Protein AF-A0A951BG62-F1 (afdb_monomer)

Mean predicted aligned error: 7.63 Å

Nearest PDB structures (foldseek):
  8b0f-assembly1_B  TM=2.949E-01  e=8.996E+00  Homo sapiens
  6h03-assembly1_G  TM=2.205E-01  e=5.755E+00  Homo sapiens
  6h03-assembly1_B  TM=1.272E-01  e=9.513E+00  Homo sapiens

Sequence (205 aa):
MTSDFVRLSGTPETALRSEDVATLPASAPAAPWRVTARTLFWTDRPADRARSAIEAVVPEEVSAGATPIATLGALIHSPASIVGGRTNWALPKTLANFDGQPANRVPMIATGGGWCVEATPTARRLAVPLLVPKFLALVQLGPHRTVWSVRPSSYGMARPARTDVRVSAQSTLRDWFPSGMRPSAVGQLTMFLGPAAKRALPPSR

Structure (mmCIF, N/CA/C/O backbone):
data_AF-A0A951BG62-F1
#
_entry.id   AF-A0A951BG62-F1
#
loop_
_atom_site.group_PDB
_atom_site.id
_atom_site.type_symbol
_atom_site.label_atom_id
_atom_site.label_alt_id
_atom_site.label_comp_id
_atom_site.label_asym_id
_atom_site.label_entity_id
_atom_site.label_seq_id
_atom_site.pdbx_PDB_ins_code
_atom_site.Cartn_x
_atom_site.Cartn_y
_atom_site.Cartn_z
_atom_site.occupancy
_atom_site.B_iso_or_equiv
_atom_site.auth_seq_id
_atom_site.auth_comp_id
_atom_site.auth_asym_id
_atom_site.auth_atom_id
_atom_site.pdbx_PDB_model_num
ATOM 1 N N . MET A 1 1 ? 13.718 -7.889 -23.359 1.00 30.44 1 MET A N 1
ATOM 2 C CA . MET A 1 1 ? 13.429 -8.746 -22.189 1.00 30.44 1 MET A CA 1
ATOM 3 C C . MET A 1 1 ? 12.480 -8.000 -21.266 1.00 30.44 1 MET A C 1
ATOM 5 O O . MET A 1 1 ? 12.858 -6.967 -20.731 1.00 30.44 1 MET A O 1
ATOM 9 N N . THR A 1 2 ? 11.241 -8.471 -21.152 1.00 35.22 2 THR A N 1
ATOM 10 C CA . THR A 1 2 ? 10.200 -7.908 -20.282 1.00 35.22 2 THR A CA 1
ATOM 11 C C . THR A 1 2 ? 10.550 -8.247 -18.838 1.00 35.22 2 THR A C 1
ATOM 13 O O . THR A 1 2 ? 10.658 -9.415 -18.482 1.00 35.22 2 THR A O 1
ATOM 16 N N . SER A 1 3 ? 10.827 -7.242 -18.020 1.00 41.03 3 SER A N 1
ATOM 17 C CA . SER A 1 3 ? 11.208 -7.449 -16.625 1.00 41.03 3 SER A CA 1
ATOM 18 C C . SER A 1 3 ? 9.987 -7.881 -15.816 1.00 41.03 3 SER A C 1
ATOM 20 O O . SER A 1 3 ? 9.001 -7.147 -15.753 1.00 41.03 3 SER A O 1
ATOM 22 N N . ASP A 1 4 ? 10.042 -9.069 -15.214 1.00 53.00 4 ASP A N 1
ATOM 23 C CA . ASP A 1 4 ? 8.933 -9.667 -14.461 1.00 53.00 4 ASP A CA 1
ATOM 24 C C . ASP A 1 4 ? 8.825 -9.082 -13.042 1.00 53.00 4 ASP A C 1
ATOM 26 O O . ASP A 1 4 ? 9.004 -9.751 -12.025 1.00 53.00 4 ASP A O 1
ATOM 30 N N . PHE A 1 5 ? 8.544 -7.780 -12.965 1.00 45.78 5 PHE A N 1
ATOM 31 C CA . PHE A 1 5 ? 8.290 -7.096 -11.695 1.00 45.78 5 PHE A CA 1
ATOM 32 C C . PHE A 1 5 ? 6.989 -7.552 -11.025 1.00 45.78 5 PHE A C 1
ATOM 34 O O . PHE A 1 5 ? 6.774 -7.300 -9.839 1.00 45.78 5 PHE A O 1
ATOM 41 N N . VAL A 1 6 ? 6.131 -8.273 -11.755 1.00 51.59 6 VAL A N 1
ATOM 42 C CA . VAL A 1 6 ? 4.963 -8.943 -11.182 1.00 51.59 6 VAL A CA 1
ATOM 43 C C . VAL A 1 6 ? 5.404 -10.025 -10.195 1.00 51.59 6 VAL A C 1
ATOM 45 O O . VAL A 1 6 ? 4.693 -10.246 -9.219 1.00 51.59 6 VAL A O 1
ATOM 48 N N . ARG A 1 7 ? 6.597 -10.610 -10.346 1.00 51.25 7 ARG A N 1
ATOM 49 C CA . ARG A 1 7 ? 7.140 -11.639 -9.444 1.00 51.25 7 ARG A CA 1
ATOM 50 C C . ARG A 1 7 ? 8.169 -11.145 -8.432 1.00 51.25 7 ARG A C 1
ATOM 52 O O . ARG A 1 7 ? 8.802 -11.972 -7.785 1.00 51.25 7 ARG A O 1
ATOM 59 N N . LEU A 1 8 ? 8.339 -9.831 -8.255 1.00 51.22 8 LEU A N 1
ATOM 60 C CA . LEU A 1 8 ? 9.247 -9.333 -7.221 1.00 51.22 8 LEU A CA 1
ATOM 61 C C . LEU A 1 8 ? 8.780 -9.842 -5.846 1.00 51.22 8 LEU A C 1
ATOM 63 O O . LEU A 1 8 ? 7.638 -9.586 -5.442 1.00 51.22 8 LEU A O 1
ATOM 67 N N . SER A 1 9 ? 9.646 -10.608 -5.177 1.00 47.53 9 SER A N 1
ATOM 68 C CA . SER A 1 9 ? 9.361 -11.232 -3.888 1.00 47.53 9 SER A CA 1
ATOM 69 C C . SER A 1 9 ? 9.226 -10.152 -2.819 1.00 47.53 9 SER A C 1
ATOM 71 O O . SER A 1 9 ? 10.219 -9.626 -2.324 1.00 47.53 9 SER A O 1
ATOM 73 N N . GLY A 1 10 ? 7.987 -9.795 -2.482 1.00 59.41 10 GLY A N 1
ATOM 74 C CA . GLY A 1 10 ? 7.697 -9.194 -1.186 1.00 59.41 10 GLY A CA 1
ATOM 75 C C . GLY A 1 10 ? 7.659 -10.285 -0.115 1.00 59.41 10 GLY A C 1
ATOM 76 O O . GLY A 1 10 ? 8.244 -11.358 -0.274 1.00 59.41 10 GLY A O 1
ATOM 77 N N . THR A 1 11 ? 6.932 -10.052 0.973 1.00 61.56 11 THR A N 1
ATOM 78 C CA . THR A 1 11 ? 6.633 -11.141 1.913 1.00 61.56 11 THR A CA 1
ATOM 79 C C . THR A 1 11 ? 5.863 -12.248 1.169 1.00 61.56 11 THR A C 1
ATOM 81 O O . THR A 1 11 ? 5.164 -11.926 0.198 1.00 61.56 11 THR A O 1
ATOM 84 N N . PRO A 1 12 ? 5.960 -13.533 1.560 1.00 67.31 12 PRO A N 1
ATOM 85 C CA . PRO A 1 12 ? 5.268 -14.627 0.867 1.00 67.31 12 PRO A CA 1
ATOM 86 C C . PRO A 1 12 ? 3.770 -14.368 0.633 1.00 67.31 12 PRO A C 1
ATOM 88 O O . PRO A 1 12 ? 3.213 -14.764 -0.381 1.00 67.31 12 PRO A O 1
ATOM 91 N N . GLU A 1 13 ? 3.128 -13.628 1.533 1.00 70.62 13 GLU A N 1
ATOM 92 C CA . GLU A 1 13 ? 1.709 -13.253 1.497 1.00 70.62 13 GLU A CA 1
ATOM 93 C C . GLU A 1 13 ? 1.379 -12.172 0.463 1.00 70.62 13 GLU A C 1
ATOM 95 O O . GLU A 1 13 ? 0.216 -11.963 0.113 1.00 70.62 13 GLU A O 1
ATOM 100 N N . THR A 1 14 ? 2.399 -11.464 -0.018 1.00 69.44 14 THR A N 1
ATOM 101 C CA . THR A 1 14 ? 2.277 -10.498 -1.114 1.00 69.44 14 THR A CA 1
ATOM 102 C C . THR A 1 14 ? 2.576 -11.103 -2.482 1.00 69.44 14 THR A C 1
ATOM 104 O O . THR A 1 14 ? 2.466 -10.405 -3.497 1.00 69.44 14 THR A O 1
ATOM 107 N N . ALA A 1 15 ? 2.947 -12.388 -2.525 1.00 76.75 15 ALA A N 1
ATOM 108 C CA . ALA A 1 15 ? 3.018 -13.128 -3.770 1.00 76.75 15 ALA A CA 1
ATOM 109 C C . ALA A 1 15 ? 1.604 -13.261 -4.344 1.00 76.75 15 ALA A C 1
ATOM 111 O O . ALA A 1 15 ? 0.673 -13.702 -3.670 1.00 76.75 15 ALA A O 1
ATOM 112 N N . LEU A 1 16 ? 1.442 -12.854 -5.600 1.00 76.69 16 LEU A N 1
ATOM 113 C CA . LEU A 1 16 ? 0.184 -13.044 -6.308 1.00 76.69 16 LEU A CA 1
ATOM 114 C C . LEU A 1 16 ? 0.008 -14.532 -6.601 1.00 76.69 16 LEU A C 1
ATOM 116 O O . LEU A 1 16 ? 0.924 -15.172 -7.124 1.00 76.69 16 LEU A O 1
ATOM 120 N N . ARG A 1 17 ? -1.169 -15.077 -6.288 1.00 81.81 17 ARG A N 1
ATOM 121 C CA . ARG A 1 17 ? -1.500 -16.460 -6.642 1.00 81.81 17 ARG A CA 1
ATOM 122 C C . ARG A 1 17 ? -1.626 -16.571 -8.160 1.00 81.81 17 ARG A C 1
ATOM 124 O O . ARG A 1 17 ? -2.026 -15.614 -8.820 1.00 81.81 17 ARG A O 1
ATOM 131 N N . SER A 1 18 ? -1.338 -17.743 -8.720 1.00 83.62 18 SER A N 1
ATOM 132 C CA . SER A 1 18 ? -1.448 -17.973 -10.169 1.00 83.62 18 SER A CA 1
ATOM 133 C C . SER A 1 18 ? -2.842 -17.641 -10.715 1.00 83.62 18 SER A C 1
ATOM 135 O O . SER A 1 18 ? -2.961 -17.072 -11.796 1.00 83.62 18 SER A O 1
ATOM 137 N N . GLU A 1 19 ? -3.885 -17.933 -9.937 1.00 84.81 19 GLU A N 1
ATOM 138 C CA . GLU A 1 19 ? -5.272 -17.570 -10.247 1.00 84.81 19 GLU A CA 1
ATOM 139 C C . GLU A 1 19 ? -5.495 -16.051 -10.281 1.00 84.81 19 GLU A C 1
ATOM 141 O O . GLU A 1 19 ? -6.106 -15.548 -11.219 1.00 84.81 19 GLU A O 1
ATOM 146 N N . ASP A 1 20 ? -4.924 -15.301 -9.333 1.00 83.69 20 ASP A N 1
ATOM 147 C CA . ASP A 1 20 ? -5.016 -13.840 -9.310 1.00 83.69 20 ASP A CA 1
ATOM 148 C C . ASP A 1 20 ? -4.313 -13.246 -10.537 1.00 83.69 20 ASP A C 1
ATOM 150 O O . ASP A 1 20 ? -4.874 -12.385 -11.213 1.00 83.69 20 ASP A O 1
ATOM 154 N N . VAL A 1 21 ? -3.114 -13.747 -10.867 1.00 84.12 21 VAL A N 1
ATOM 155 C CA . VAL A 1 21 ? -2.327 -13.310 -12.033 1.00 84.12 21 VAL A CA 1
ATOM 156 C C . VAL A 1 21 ? -3.109 -13.484 -13.334 1.00 84.12 21 VAL A C 1
ATOM 158 O O . VAL A 1 21 ? -3.067 -12.592 -14.178 1.00 84.12 21 VAL A O 1
ATOM 161 N N . ALA A 1 22 ? -3.860 -14.578 -13.482 1.00 86.25 22 ALA A N 1
ATOM 162 C CA . ALA A 1 22 ? -4.670 -14.835 -14.673 1.00 86.25 22 ALA A CA 1
ATOM 163 C C . ALA A 1 22 ? -5.817 -13.824 -14.870 1.00 86.25 22 ALA A C 1
ATOM 165 O O . ALA A 1 22 ? -6.291 -13.651 -15.990 1.00 86.25 22 ALA A O 1
ATOM 166 N N . THR A 1 23 ? -6.251 -13.140 -13.805 1.00 85.56 23 THR A N 1
ATOM 167 C CA . THR A 1 23 ? -7.316 -12.119 -13.860 1.00 85.56 23 THR A CA 1
ATOM 168 C C . THR A 1 23 ? -6.792 -10.694 -14.033 1.00 85.56 23 THR A C 1
ATOM 170 O O . THR A 1 23 ? -7.572 -9.762 -14.246 1.00 85.56 23 THR A O 1
ATOM 173 N N . LEU A 1 24 ? -5.475 -10.492 -13.918 1.00 85.69 24 LEU A N 1
ATOM 174 C CA . LEU A 1 24 ? -4.882 -9.169 -14.043 1.00 85.69 24 LEU A CA 1
ATOM 175 C C . LEU A 1 24 ? -4.934 -8.683 -15.498 1.00 85.69 24 LEU A C 1
ATOM 177 O O . LEU A 1 24 ? -4.744 -9.469 -16.427 1.00 85.69 24 LEU A O 1
ATOM 181 N N . PRO A 1 25 ? -5.142 -7.373 -15.727 1.00 84.88 25 PRO A N 1
ATOM 182 C CA . PRO A 1 25 ? -5.047 -6.826 -17.071 1.00 84.88 25 PRO A CA 1
ATOM 183 C C . PRO A 1 25 ? -3.628 -7.020 -17.620 1.00 84.88 25 PRO A C 1
ATOM 185 O O . PRO A 1 25 ? -2.646 -6.862 -16.894 1.00 84.88 25 PRO A O 1
ATOM 188 N N . ALA A 1 26 ? -3.519 -7.305 -18.920 1.00 83.12 26 ALA A N 1
ATOM 189 C CA . ALA A 1 26 ? -2.233 -7.542 -19.585 1.00 83.12 26 ALA A CA 1
ATOM 190 C C . ALA A 1 26 ? -1.266 -6.344 -19.488 1.00 83.12 26 ALA A C 1
ATOM 192 O O . ALA A 1 26 ? -0.051 -6.508 -19.585 1.00 83.12 26 ALA A O 1
ATOM 193 N N . SER A 1 27 ? -1.797 -5.134 -19.297 1.00 79.88 27 SER A N 1
ATOM 194 C CA . SER A 1 27 ? -1.018 -3.919 -19.086 1.00 79.88 27 SER A CA 1
ATOM 195 C C . SER A 1 27 ? -1.779 -2.906 -18.226 1.00 79.88 27 SER A C 1
ATOM 197 O O . SER A 1 27 ? -2.995 -2.982 -18.046 1.00 79.88 27 SER A O 1
ATOM 199 N N . ALA A 1 28 ? -1.044 -1.938 -17.683 1.00 75.69 28 ALA A N 1
ATOM 200 C CA . ALA A 1 28 ? -1.596 -0.711 -17.121 1.00 75.69 28 ALA A CA 1
ATOM 201 C C . ALA A 1 28 ? -1.209 0.459 -18.043 1.00 75.69 28 ALA A C 1
ATOM 203 O O . ALA A 1 28 ? -0.151 0.389 -18.677 1.00 75.69 28 ALA A O 1
ATOM 204 N N . PRO A 1 29 ? -2.016 1.534 -18.126 1.00 77.81 29 PRO A N 1
ATOM 205 C CA . PRO A 1 29 ? -1.640 2.721 -18.889 1.00 77.81 29 PRO A CA 1
ATOM 206 C C . PRO A 1 29 ? -0.278 3.241 -18.420 1.00 77.81 29 PRO A C 1
ATOM 208 O O . PRO A 1 29 ? 0.053 3.128 -17.241 1.00 77.81 29 PRO A O 1
ATOM 211 N N . ALA A 1 30 ? 0.514 3.826 -19.316 1.00 78.94 30 ALA A N 1
ATOM 212 C CA . ALA A 1 30 ? 1.760 4.477 -18.921 1.00 78.94 30 ALA A CA 1
ATOM 213 C C . ALA A 1 30 ? 1.471 5.716 -18.056 1.00 78.94 30 ALA A C 1
ATOM 215 O O . ALA A 1 30 ? 0.411 6.335 -18.171 1.00 78.94 30 ALA A O 1
ATOM 216 N N . ALA A 1 31 ? 2.405 6.073 -17.174 1.00 78.12 31 ALA A N 1
ATOM 217 C CA . ALA A 1 31 ? 2.345 7.341 -16.452 1.00 78.12 31 ALA A CA 1
ATOM 218 C C . ALA A 1 31 ? 2.338 8.529 -17.452 1.00 78.12 31 ALA A C 1
ATOM 220 O O . ALA A 1 31 ? 2.927 8.413 -18.528 1.00 78.12 31 ALA A O 1
ATOM 221 N N . PRO A 1 32 ? 1.730 9.684 -17.115 1.00 86.06 32 PRO A N 1
ATOM 222 C CA . PRO A 1 32 ? 1.277 10.073 -15.784 1.00 86.06 32 PRO A CA 1
ATOM 223 C C . PRO A 1 32 ? -0.079 9.485 -15.385 1.00 86.06 32 PRO A C 1
ATOM 225 O O . PRO A 1 32 ? -0.994 9.371 -16.197 1.00 86.06 32 PRO A O 1
ATOM 228 N N . TRP A 1 33 ? -0.236 9.199 -14.093 1.00 83.81 33 TRP A N 1
ATOM 229 C CA . TRP A 1 33 ? -1.513 8.779 -13.519 1.00 83.81 33 TRP A CA 1
ATOM 230 C C . TRP A 1 33 ? -2.047 9.773 -12.513 1.00 83.81 33 TRP A C 1
ATOM 232 O O . TRP A 1 33 ? -1.299 10.422 -11.776 1.00 83.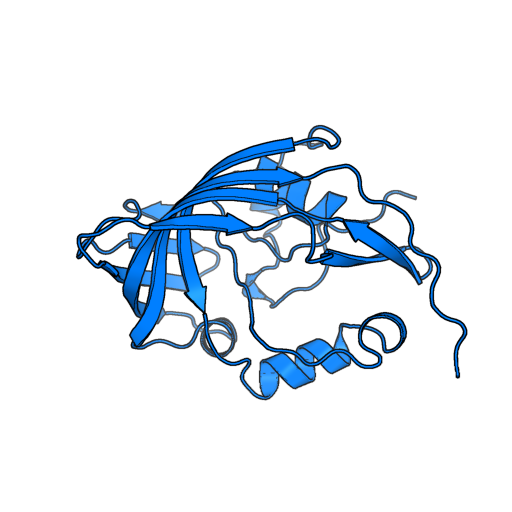81 33 TRP A O 1
ATOM 242 N N . ARG A 1 34 ? -3.374 9.798 -12.438 1.00 88.44 34 ARG A N 1
ATOM 243 C CA . ARG A 1 34 ? -4.134 10.425 -11.370 1.00 88.44 34 ARG A CA 1
ATOM 244 C C . ARG A 1 34 ? -5.063 9.373 -10.780 1.00 88.44 34 ARG A C 1
ATOM 246 O O . ARG A 1 34 ? -5.861 8.790 -11.505 1.00 88.44 34 ARG A O 1
ATOM 253 N N . VAL A 1 35 ? -4.946 9.132 -9.479 1.00 86.19 35 VAL A N 1
ATOM 254 C CA . VAL A 1 35 ? -5.769 8.154 -8.759 1.00 86.19 35 VAL A CA 1
ATOM 255 C C . VAL A 1 35 ? -6.404 8.840 -7.566 1.00 86.19 35 VAL A C 1
ATOM 257 O O . VAL A 1 35 ? -5.697 9.427 -6.752 1.00 86.19 35 VAL A O 1
ATOM 260 N N . THR A 1 36 ? -7.721 8.735 -7.438 1.00 88.56 36 THR A N 1
ATOM 261 C CA . THR A 1 36 ? -8.432 9.118 -6.218 1.00 88.56 36 THR A CA 1
ATOM 262 C C . THR A 1 36 ? -8.771 7.858 -5.437 1.00 88.56 36 THR A C 1
ATOM 264 O O . THR A 1 36 ? -9.319 6.912 -5.996 1.00 88.56 36 THR A O 1
ATOM 267 N N . ALA A 1 37 ? -8.430 7.838 -4.152 1.00 86.31 37 ALA A N 1
ATOM 268 C CA . ALA A 1 37 ? -8.677 6.702 -3.275 1.00 86.31 37 ALA A CA 1
ATOM 269 C C . ALA A 1 37 ? -9.249 7.162 -1.933 1.00 86.31 37 ALA A C 1
ATOM 271 O O . ALA A 1 37 ? -8.850 8.197 -1.393 1.00 86.31 37 ALA A O 1
ATOM 272 N N . ARG A 1 38 ? -10.155 6.353 -1.377 1.00 88.25 38 ARG A N 1
ATOM 273 C CA . ARG A 1 38 ? -10.500 6.394 0.046 1.00 88.25 38 ARG A CA 1
ATOM 274 C C . ARG A 1 38 ? -9.482 5.537 0.778 1.00 88.25 38 ARG A C 1
ATOM 276 O O . ARG A 1 38 ? -9.320 4.365 0.460 1.00 88.25 38 ARG A O 1
ATOM 283 N N . THR A 1 39 ? -8.768 6.135 1.716 1.00 86.75 39 THR A N 1
ATOM 284 C CA . THR A 1 39 ? -7.585 5.521 2.313 1.00 86.75 39 THR A CA 1
ATOM 285 C C . THR A 1 39 ? -7.710 5.469 3.821 1.00 86.75 39 THR A C 1
ATOM 287 O O . THR A 1 39 ? -8.043 6.472 4.457 1.00 86.75 39 THR A O 1
ATOM 290 N N . LEU A 1 40 ? -7.351 4.320 4.378 1.00 88.31 40 LEU A N 1
ATOM 291 C CA . LEU A 1 40 ? -6.865 4.191 5.739 1.00 88.31 40 LEU A CA 1
ATOM 292 C C . LEU A 1 40 ? -5.373 3.887 5.639 1.00 88.31 40 LEU A C 1
ATOM 294 O O . LEU A 1 40 ? -4.993 2.884 5.042 1.00 88.31 40 LEU A O 1
ATOM 298 N N . PHE A 1 41 ? -4.538 4.760 6.191 1.00 86.00 41 PHE A N 1
ATOM 299 C CA . PHE A 1 41 ? -3.121 4.471 6.372 1.00 86.00 41 PHE A CA 1
ATOM 300 C C . PHE A 1 41 ? -2.796 4.510 7.854 1.00 86.00 41 PHE A C 1
ATOM 302 O O . PHE A 1 41 ? -3.307 5.352 8.594 1.00 86.00 41 PHE A O 1
ATOM 309 N N . TRP A 1 42 ? -1.923 3.616 8.285 1.00 84.44 42 TRP A N 1
ATOM 310 C CA . TRP A 1 42 ? -1.304 3.676 9.595 1.00 84.44 42 TRP A CA 1
ATOM 311 C C . TRP A 1 42 ? 0.194 3.529 9.438 1.00 84.44 42 TRP A C 1
ATOM 313 O O . TRP A 1 42 ? 0.684 3.000 8.441 1.00 84.44 42 TRP A O 1
ATOM 323 N N . THR A 1 43 ? 0.913 4.058 10.412 1.00 81.19 43 THR A N 1
ATOM 324 C CA . THR A 1 43 ? 2.359 3.941 10.460 1.00 81.19 43 THR A CA 1
ATOM 325 C C . THR A 1 43 ? 2.750 3.072 11.634 1.00 81.19 43 THR A C 1
ATOM 327 O O . THR A 1 43 ? 2.073 3.030 12.666 1.00 81.19 43 THR A O 1
ATOM 330 N N . ASP A 1 44 ? 3.869 2.389 11.465 1.00 74.94 44 ASP A N 1
ATOM 331 C CA . ASP A 1 44 ? 4.570 1.756 12.561 1.00 74.94 44 ASP A CA 1
ATOM 332 C C . ASP A 1 44 ? 6.066 2.011 12.425 1.00 74.94 44 ASP A C 1
ATOM 334 O O . ASP A 1 44 ? 6.566 2.334 11.337 1.00 74.94 44 ASP A O 1
ATOM 338 N N . ARG A 1 45 ? 6.781 1.871 13.540 1.00 70.94 45 ARG A N 1
ATOM 339 C CA . ARG A 1 45 ? 8.235 1.781 13.468 1.00 70.94 45 ARG A CA 1
ATOM 340 C C . ARG A 1 45 ? 8.586 0.482 12.743 1.00 70.94 45 ARG A C 1
ATOM 342 O O . ARG A 1 45 ? 7.952 -0.536 13.015 1.00 70.94 45 ARG A O 1
ATOM 349 N N . PRO A 1 46 ? 9.566 0.496 11.826 1.00 64.06 46 PRO A N 1
ATOM 350 C CA . PRO A 1 46 ? 10.048 -0.749 11.253 1.00 64.06 46 PRO A CA 1
ATOM 351 C C . PRO A 1 46 ? 10.556 -1.631 12.398 1.00 64.06 46 PRO A C 1
ATOM 353 O O . PRO A 1 46 ? 11.453 -1.219 13.134 1.00 64.06 46 PRO A O 1
ATOM 356 N N . ALA A 1 47 ? 9.956 -2.810 12.569 1.00 67.56 47 ALA A N 1
ATOM 357 C CA . ALA A 1 47 ? 10.500 -3.837 13.448 1.00 67.56 47 ALA A CA 1
ATOM 358 C C . ALA A 1 47 ? 11.908 -4.228 12.968 1.00 67.56 47 ALA A C 1
ATOM 360 O O . ALA A 1 47 ? 12.216 -4.077 11.782 1.00 67.56 47 ALA A O 1
ATOM 361 N N . ASP A 1 48 ? 12.748 -4.772 13.851 1.00 69.56 48 ASP A N 1
ATOM 362 C CA . ASP A 1 48 ? 14.125 -5.163 13.502 1.00 69.56 48 ASP A CA 1
ATOM 363 C C . ASP A 1 48 ? 14.163 -6.087 12.279 1.00 69.56 48 ASP A C 1
ATOM 365 O O . ASP A 1 48 ? 14.969 -5.894 11.375 1.00 69.56 48 ASP A O 1
ATOM 369 N N . ARG A 1 49 ? 13.185 -6.994 12.159 1.00 64.44 49 ARG A N 1
ATOM 370 C CA . ARG A 1 49 ? 13.019 -7.852 10.979 1.00 64.44 49 ARG A CA 1
ATOM 371 C C . ARG A 1 49 ? 12.758 -7.073 9.687 1.00 64.44 49 ARG A C 1
ATOM 373 O O . ARG A 1 49 ? 13.299 -7.441 8.650 1.00 64.44 49 ARG A O 1
ATOM 380 N N . ALA A 1 50 ? 11.941 -6.019 9.724 1.00 64.50 50 ALA A N 1
ATOM 381 C CA . ALA A 1 50 ? 11.699 -5.176 8.554 1.00 64.50 50 ALA A CA 1
ATOM 382 C C . ALA A 1 50 ? 12.973 -4.418 8.162 1.00 64.50 50 ALA A C 1
ATOM 384 O O . ALA A 1 50 ? 13.261 -4.285 6.976 1.00 64.50 50 ALA A O 1
ATOM 385 N N . ARG A 1 51 ? 13.772 -3.983 9.146 1.00 67.44 51 ARG A N 1
ATOM 386 C CA . ARG A 1 51 ? 15.078 -3.363 8.897 1.00 67.44 51 ARG A CA 1
ATOM 387 C C . ARG A 1 51 ? 16.054 -4.355 8.257 1.00 67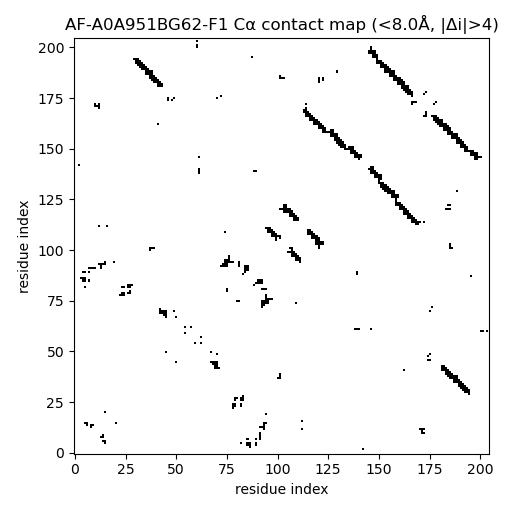.44 51 ARG A C 1
ATOM 389 O O . ARG A 1 51 ? 16.590 -4.045 7.201 1.00 67.44 51 ARG A O 1
ATOM 396 N N . SER A 1 52 ? 16.191 -5.563 8.804 1.00 69.12 52 SER A N 1
ATOM 397 C CA . SER A 1 52 ? 17.042 -6.612 8.223 1.00 69.12 52 SER A CA 1
ATOM 398 C C . SER A 1 52 ? 16.568 -7.059 6.837 1.00 69.12 52 SER A C 1
ATOM 400 O O . SER A 1 52 ? 17.380 -7.328 5.960 1.00 69.12 52 SER A O 1
ATOM 402 N N . ALA A 1 53 ? 15.255 -7.114 6.600 1.00 65.62 53 ALA A N 1
ATOM 403 C CA . ALA A 1 53 ? 14.710 -7.409 5.277 1.00 65.62 53 ALA A CA 1
ATOM 404 C C . ALA A 1 53 ? 14.997 -6.280 4.275 1.00 65.62 53 ALA A C 1
ATOM 406 O O . ALA A 1 53 ? 15.317 -6.559 3.125 1.00 65.62 53 ALA A O 1
ATOM 407 N N . ILE A 1 54 ? 14.924 -5.014 4.702 1.00 66.00 54 ILE A N 1
ATOM 408 C CA . ILE A 1 54 ? 15.348 -3.871 3.884 1.00 66.00 54 ILE A CA 1
ATOM 409 C C . ILE A 1 54 ? 16.841 -3.980 3.562 1.00 66.00 54 ILE A C 1
ATOM 411 O O . ILE A 1 54 ? 17.195 -3.843 2.402 1.00 66.00 54 ILE A O 1
ATOM 415 N N . GLU A 1 55 ? 17.701 -4.284 4.534 1.00 67.81 55 GLU A N 1
ATOM 416 C CA . GLU A 1 55 ? 19.145 -4.473 4.311 1.00 67.81 55 GLU A CA 1
ATOM 417 C C . GLU A 1 55 ? 19.445 -5.632 3.347 1.00 67.81 55 GLU A C 1
ATOM 419 O O . GLU A 1 55 ? 20.329 -5.521 2.503 1.00 67.81 55 GLU A O 1
ATOM 424 N N . ALA A 1 56 ? 18.682 -6.726 3.423 1.00 66.12 56 ALA A N 1
ATOM 425 C CA . ALA A 1 56 ? 18.859 -7.883 2.548 1.00 66.12 56 ALA A CA 1
ATOM 426 C C . ALA A 1 56 ? 18.348 -7.659 1.113 1.00 66.12 56 ALA A C 1
ATOM 428 O O . ALA A 1 56 ? 18.846 -8.284 0.177 1.00 66.12 56 ALA A O 1
ATOM 429 N N . VAL A 1 57 ? 17.321 -6.820 0.935 1.00 63.62 57 VAL A N 1
ATOM 430 C CA . VAL A 1 57 ? 16.609 -6.664 -0.347 1.00 63.62 57 VAL A CA 1
ATOM 431 C C . VAL A 1 57 ? 16.962 -5.361 -1.060 1.00 63.62 57 VAL A C 1
ATOM 433 O O . VAL A 1 57 ? 16.922 -5.318 -2.288 1.00 63.62 57 VAL A O 1
ATOM 436 N N . VAL A 1 58 ? 17.286 -4.296 -0.323 1.00 67.81 58 VAL A N 1
ATOM 437 C CA . VAL A 1 58 ? 17.626 -2.980 -0.873 1.00 67.81 58 VAL A CA 1
ATOM 438 C C . VAL A 1 58 ? 19.140 -2.887 -1.027 1.00 67.81 58 VAL A C 1
ATOM 440 O O . VAL A 1 58 ? 19.839 -2.781 -0.019 1.00 67.81 58 VAL A O 1
ATOM 443 N N . PRO A 1 59 ? 19.661 -2.883 -2.266 1.00 68.50 59 PRO A N 1
ATOM 444 C CA . PRO A 1 59 ? 21.102 -2.869 -2.484 1.00 68.50 59 PRO A CA 1
ATOM 445 C C . PRO A 1 59 ? 21.746 -1.624 -1.887 1.00 68.50 59 PRO A C 1
ATOM 447 O O . PRO A 1 59 ? 21.113 -0.562 -1.832 1.00 68.50 59 PRO A O 1
ATOM 450 N N . GLU A 1 60 ? 22.994 -1.761 -1.442 1.00 73.50 60 GLU A N 1
ATOM 451 C CA . GLU A 1 60 ? 23.749 -0.697 -0.775 1.00 73.50 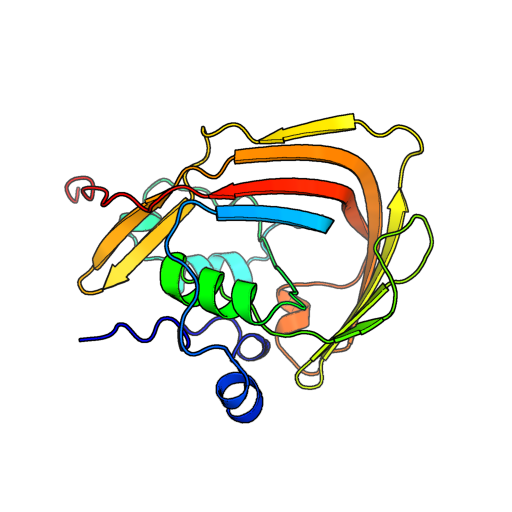60 GLU A CA 1
ATOM 452 C C . GLU A 1 60 ? 23.750 0.592 -1.604 1.00 73.50 60 GLU A C 1
ATOM 454 O O . GLU A 1 60 ? 23.603 1.683 -1.068 1.00 73.50 60 GLU A O 1
ATOM 459 N N . GLU A 1 61 ? 23.782 0.489 -2.932 1.00 71.44 61 GLU A N 1
ATOM 460 C CA . GLU A 1 61 ? 23.783 1.646 -3.828 1.00 71.44 61 GLU A CA 1
ATOM 461 C C . GLU A 1 61 ? 22.485 2.482 -3.752 1.00 71.44 61 GLU A C 1
ATOM 463 O O . GLU A 1 61 ? 22.469 3.657 -4.126 1.00 71.44 61 GLU A O 1
ATOM 468 N N . VAL A 1 62 ? 21.388 1.884 -3.274 1.00 68.50 62 VAL A N 1
ATOM 469 C CA . VAL A 1 62 ? 20.086 2.535 -3.055 1.00 68.50 62 VAL A CA 1
ATOM 470 C C . VAL A 1 62 ? 19.908 2.958 -1.594 1.00 68.50 62 VAL A C 1
ATOM 472 O O . VAL A 1 62 ? 19.286 3.992 -1.339 1.00 68.50 62 VAL A O 1
ATOM 475 N N . SER A 1 63 ? 20.435 2.183 -0.642 1.00 73.00 63 SER A N 1
ATOM 476 C CA . SER A 1 63 ? 20.278 2.414 0.801 1.00 73.00 63 SER A CA 1
ATOM 477 C C . SER A 1 63 ? 21.416 3.215 1.446 1.00 73.00 63 SER A C 1
ATOM 479 O O . SER A 1 63 ? 21.257 3.653 2.586 1.00 73.00 63 SER A O 1
ATOM 481 N N . ALA A 1 64 ? 22.528 3.472 0.747 1.00 70.75 64 ALA A N 1
ATOM 482 C CA . ALA A 1 64 ? 23.686 4.183 1.286 1.00 70.75 64 ALA A CA 1
ATOM 483 C C . ALA A 1 64 ? 23.299 5.561 1.850 1.00 70.75 64 ALA A C 1
ATOM 485 O O . ALA A 1 64 ? 22.882 6.470 1.127 1.00 70.75 64 ALA A O 1
ATOM 486 N N . GLY A 1 65 ? 23.444 5.715 3.169 1.00 67.56 65 GLY A N 1
ATOM 487 C CA . GLY A 1 65 ? 23.102 6.941 3.896 1.00 67.56 65 GLY A CA 1
ATOM 488 C C . GLY A 1 65 ? 21.603 7.165 4.133 1.00 67.56 65 GLY A C 1
ATOM 489 O O . GLY A 1 65 ? 21.226 8.229 4.624 1.00 67.56 65 GLY A O 1
ATOM 490 N N . ALA A 1 66 ? 20.741 6.199 3.802 1.00 70.62 66 ALA A N 1
ATOM 491 C CA . ALA A 1 66 ? 19.310 6.260 4.076 1.00 70.62 66 ALA A CA 1
ATOM 492 C C . ALA A 1 66 ? 18.975 5.646 5.445 1.00 70.62 66 ALA A C 1
ATOM 494 O O . ALA A 1 66 ? 19.409 4.546 5.773 1.00 70.62 66 ALA A O 1
ATOM 495 N N . THR A 1 67 ? 18.129 6.328 6.222 1.00 69.81 67 THR A N 1
ATOM 496 C CA . THR A 1 67 ? 17.600 5.808 7.494 1.00 69.81 67 THR A CA 1
ATOM 497 C C . THR A 1 67 ? 16.151 5.355 7.299 1.00 69.81 67 THR A C 1
ATOM 499 O O . THR A 1 67 ? 15.302 6.194 6.985 1.00 69.81 67 THR A O 1
ATOM 502 N N . PRO A 1 68 ? 15.815 4.067 7.504 1.00 67.81 68 PRO A N 1
ATOM 503 C CA . PRO A 1 68 ? 14.429 3.610 7.477 1.00 67.81 68 PRO A CA 1
ATOM 504 C C . PRO A 1 68 ? 13.621 4.254 8.612 1.00 67.81 68 PRO A C 1
ATOM 506 O O . PRO A 1 68 ? 13.871 3.996 9.788 1.00 67.81 68 PRO A O 1
ATOM 509 N N . ILE A 1 69 ? 12.638 5.089 8.264 1.00 69.44 69 ILE A N 1
ATOM 510 C CA . ILE A 1 69 ? 11.802 5.806 9.247 1.00 69.44 69 ILE A CA 1
ATOM 511 C C . ILE A 1 69 ? 10.394 5.219 9.409 1.00 69.44 69 ILE A C 1
ATOM 513 O O . ILE A 1 69 ? 9.739 5.485 10.414 1.00 69.44 69 ILE A O 1
ATOM 517 N N . ALA A 1 70 ? 9.917 4.438 8.434 1.00 66.88 70 ALA A N 1
ATOM 518 C CA . ALA A 1 70 ? 8.581 3.845 8.431 1.00 66.88 70 ALA A CA 1
ATOM 519 C C . ALA A 1 70 ? 8.494 2.663 7.455 1.00 66.88 70 ALA A C 1
ATOM 521 O O . ALA A 1 70 ? 9.208 2.631 6.453 1.00 66.88 70 ALA A O 1
ATOM 522 N N . THR A 1 71 ? 7.564 1.742 7.717 1.00 65.31 71 THR A N 1
ATOM 523 C CA . THR A 1 71 ? 7.124 0.723 6.749 1.00 65.31 71 THR A CA 1
ATOM 524 C C . THR A 1 71 ? 5.774 1.137 6.172 1.00 65.31 71 THR A C 1
ATOM 526 O O . THR A 1 71 ? 4.872 1.503 6.926 1.00 65.31 71 THR A O 1
ATOM 529 N N . LEU A 1 72 ? 5.627 1.083 4.845 1.00 66.44 72 LEU A N 1
ATOM 530 C CA . LEU A 1 72 ? 4.354 1.319 4.165 1.00 66.44 72 LEU A CA 1
ATOM 531 C C . LEU A 1 72 ? 3.843 0.013 3.565 1.00 66.44 72 LEU A C 1
ATOM 533 O O . LEU A 1 72 ? 4.442 -0.535 2.644 1.00 66.44 72 LEU A O 1
ATOM 537 N N . GLY A 1 73 ? 2.698 -0.441 4.057 1.00 64.88 73 GLY A N 1
ATOM 538 C CA . GLY A 1 73 ? 1.941 -1.525 3.456 1.00 64.88 73 GLY A CA 1
ATOM 539 C C . GLY A 1 73 ? 0.704 -1.018 2.732 1.00 64.88 73 GLY A C 1
ATOM 540 O O . GLY A 1 73 ? 0.057 -0.079 3.194 1.00 64.88 73 GLY A O 1
ATOM 541 N N . ALA A 1 74 ? 0.366 -1.636 1.602 1.00 68.81 74 ALA A N 1
ATOM 542 C CA . ALA A 1 74 ? -0.811 -1.273 0.824 1.00 68.81 74 ALA A CA 1
ATOM 543 C C . ALA A 1 74 ? -1.594 -2.522 0.407 1.00 68.81 74 ALA A C 1
ATOM 545 O O . ALA A 1 74 ? -1.113 -3.332 -0.384 1.00 68.81 74 ALA A O 1
ATOM 546 N N . LEU A 1 75 ? -2.822 -2.634 0.911 1.00 72.00 75 LEU A N 1
ATOM 547 C CA . LEU A 1 75 ? -3.815 -3.613 0.472 1.00 72.00 75 LEU A CA 1
ATOM 548 C C . LEU A 1 75 ? -4.694 -2.945 -0.587 1.00 72.00 75 LEU A C 1
ATOM 550 O O . LEU A 1 75 ? -5.131 -1.809 -0.392 1.00 72.00 75 LEU A O 1
ATOM 554 N N . ILE A 1 76 ? -4.920 -3.606 -1.722 1.00 76.19 76 ILE A N 1
ATOM 555 C CA . ILE A 1 76 ? -5.478 -2.954 -2.912 1.00 76.19 76 ILE A CA 1
ATOM 556 C C . ILE A 1 76 ? -6.551 -3.833 -3.559 1.00 76.19 76 ILE A C 1
ATOM 558 O O . ILE A 1 76 ? -6.317 -4.999 -3.851 1.00 76.19 76 ILE A O 1
ATOM 562 N N . HIS A 1 77 ? -7.712 -3.240 -3.843 1.00 79.50 77 HIS A N 1
ATOM 563 C CA . HIS A 1 77 ? -8.855 -3.906 -4.488 1.00 79.50 77 HIS A CA 1
ATOM 564 C C . HIS A 1 77 ? -8.905 -3.715 -6.017 1.00 79.50 77 HIS A C 1
ATOM 566 O O . HIS A 1 77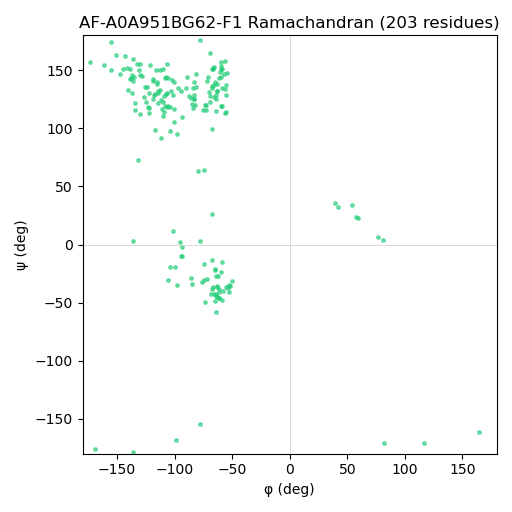 ? -9.858 -4.123 -6.672 1.00 79.50 77 HIS A O 1
ATOM 572 N N . SER A 1 78 ? -7.917 -3.027 -6.598 1.00 81.06 78 SER A N 1
ATOM 573 C CA . SER A 1 78 ? -7.885 -2.671 -8.021 1.00 81.06 78 SER A CA 1
ATOM 574 C C . SER A 1 78 ? -6.793 -3.456 -8.758 1.00 81.06 78 SER A C 1
ATOM 576 O O . SER A 1 78 ? -5.610 -3.140 -8.576 1.00 81.06 78 SER A O 1
ATOM 578 N N . PRO A 1 79 ? -7.157 -4.407 -9.641 1.00 82.38 79 PRO A N 1
ATOM 579 C CA . PRO A 1 79 ? -6.209 -5.132 -10.491 1.00 82.38 79 PRO A CA 1
ATOM 580 C C . PRO A 1 79 ? -5.282 -4.208 -11.294 1.00 82.38 79 PRO A C 1
ATOM 582 O O . PRO A 1 79 ? -4.073 -4.421 -11.345 1.00 82.38 79 PRO A O 1
ATOM 585 N N . ALA A 1 80 ? -5.812 -3.108 -11.837 1.00 80.44 80 ALA A N 1
ATOM 586 C CA . ALA A 1 80 ? -5.011 -2.115 -12.555 1.00 80.44 80 ALA A CA 1
ATOM 587 C C . ALA A 1 80 ? -3.965 -1.431 -11.652 1.00 80.44 80 ALA A C 1
ATOM 589 O O . ALA A 1 80 ? -2.847 -1.163 -12.087 1.00 80.44 80 ALA A O 1
ATOM 590 N N . SER A 1 81 ? -4.286 -1.182 -10.377 1.00 81.50 81 SER A N 1
ATOM 591 C CA . SER A 1 81 ? -3.335 -0.625 -9.404 1.00 81.50 81 SER A CA 1
ATOM 592 C C . SER A 1 81 ? -2.261 -1.637 -8.987 1.00 81.50 81 SER A C 1
ATOM 594 O O . SER A 1 81 ? -1.131 -1.220 -8.700 1.00 81.50 81 SER A O 1
ATOM 596 N N . ILE A 1 82 ? -2.576 -2.941 -8.986 1.00 82.19 82 ILE A N 1
ATOM 597 C CA . ILE A 1 82 ? -1.590 -4.020 -8.816 1.00 82.19 82 ILE A CA 1
ATOM 598 C C . ILE A 1 82 ? -0.616 -4.012 -9.986 1.00 82.19 82 ILE A C 1
ATOM 600 O O . ILE A 1 82 ? 0.575 -3.805 -9.768 1.00 82.19 82 ILE A O 1
ATOM 604 N N . VAL A 1 83 ? -1.111 -4.152 -11.219 1.00 80.81 83 VAL A N 1
ATOM 605 C CA . VAL A 1 83 ? -0.264 -4.185 -12.422 1.00 80.81 83 VAL A CA 1
ATOM 606 C C . VAL A 1 83 ? 0.543 -2.899 -12.544 1.00 80.81 83 VAL A C 1
ATOM 608 O O . VAL A 1 83 ? 1.760 -2.953 -12.699 1.00 80.81 83 VAL A O 1
ATOM 611 N N . GLY A 1 84 ? -0.095 -1.738 -12.383 1.00 77.94 84 GLY A N 1
ATOM 612 C CA . GLY A 1 84 ? 0.571 -0.441 -12.442 1.00 77.94 84 GLY A CA 1
ATOM 613 C C . GLY A 1 84 ? 1.635 -0.275 -11.357 1.00 77.94 84 GLY A C 1
ATOM 614 O O . GLY A 1 84 ? 2.752 0.142 -11.653 1.00 77.94 84 GLY A O 1
ATOM 615 N N . GLY A 1 85 ? 1.322 -0.641 -10.111 1.00 77.31 85 GLY A N 1
ATOM 616 C CA . GLY A 1 85 ? 2.249 -0.538 -8.983 1.00 77.31 85 GLY A CA 1
ATOM 617 C C . GLY A 1 85 ? 3.430 -1.500 -9.072 1.00 77.31 85 GLY A C 1
ATOM 618 O O . GLY A 1 85 ? 4.554 -1.094 -8.804 1.00 77.31 85 GLY A O 1
ATOM 619 N N . ARG A 1 86 ? 3.192 -2.750 -9.473 1.00 76.50 86 ARG A N 1
ATOM 620 C CA . ARG A 1 86 ? 4.245 -3.763 -9.602 1.00 76.50 86 ARG A CA 1
ATOM 621 C C . ARG A 1 86 ? 5.114 -3.485 -10.826 1.00 76.50 86 ARG A C 1
ATOM 623 O O . ARG A 1 86 ? 6.321 -3.368 -10.690 1.00 76.50 86 ARG A O 1
ATOM 630 N N . THR A 1 87 ? 4.513 -3.263 -11.994 1.00 71.38 87 THR A N 1
ATOM 631 C CA . THR A 1 87 ? 5.255 -3.071 -13.255 1.00 71.38 87 THR A CA 1
ATOM 632 C C . THR A 1 87 ? 6.089 -1.796 -13.264 1.00 71.38 87 THR A C 1
ATOM 634 O O . THR A 1 87 ? 7.220 -1.808 -13.734 1.00 71.38 87 THR A O 1
ATOM 637 N N . ASN A 1 88 ? 5.538 -0.690 -12.759 1.00 70.12 88 ASN A N 1
ATOM 638 C CA . ASN A 1 88 ? 6.190 0.613 -12.901 1.00 70.12 88 ASN A CA 1
ATOM 639 C C . ASN A 1 88 ? 6.960 1.042 -11.649 1.00 70.12 88 ASN A C 1
ATOM 641 O O . ASN A 1 88 ? 7.795 1.934 -11.753 1.00 70.12 88 ASN A O 1
ATOM 645 N N . TRP A 1 89 ? 6.661 0.448 -10.485 1.00 67.94 89 TRP A N 1
ATOM 646 C CA . TRP A 1 89 ? 7.200 0.893 -9.191 1.00 67.94 89 TRP A CA 1
ATOM 647 C C . TRP A 1 89 ? 7.681 -0.245 -8.283 1.00 67.94 89 TRP A C 1
ATOM 649 O O . TRP A 1 89 ? 8.047 0.028 -7.140 1.00 67.94 89 TRP A O 1
ATOM 659 N N . ALA A 1 90 ? 7.634 -1.502 -8.754 1.00 64.19 90 ALA A N 1
ATOM 660 C CA . ALA A 1 90 ? 7.917 -2.717 -7.981 1.00 64.19 90 ALA A CA 1
ATOM 661 C C . ALA A 1 90 ? 7.327 -2.705 -6.565 1.00 64.19 90 ALA A C 1
ATOM 663 O O . ALA A 1 90 ? 7.889 -3.277 -5.633 1.00 64.19 90 ALA A O 1
ATOM 664 N N . LEU A 1 91 ? 6.180 -2.043 -6.391 1.00 70.81 91 LEU A N 1
ATOM 665 C CA . LEU A 1 91 ? 5.524 -1.998 -5.097 1.00 70.81 91 LEU A CA 1
ATOM 666 C C . LEU A 1 91 ? 4.996 -3.402 -4.802 1.00 70.81 91 LEU A C 1
ATOM 668 O O . LEU A 1 91 ? 4.254 -3.925 -5.641 1.00 70.81 91 LEU A O 1
ATOM 672 N N . PRO A 1 92 ? 5.305 -3.996 -3.634 1.00 65.75 92 PRO A N 1
ATOM 673 C CA . PRO A 1 92 ? 4.832 -5.324 -3.253 1.00 65.75 92 PRO A CA 1
ATOM 674 C C . PRO A 1 92 ? 3.348 -5.265 -2.863 1.00 65.75 92 PRO A C 1
ATOM 676 O O . PRO A 1 92 ? 2.961 -5.463 -1.716 1.00 65.75 92 PRO A O 1
ATOM 679 N N . LYS A 1 93 ? 2.495 -4.923 -3.832 1.00 78.31 93 LYS A N 1
ATOM 680 C CA . LYS A 1 93 ? 1.044 -4.888 -3.680 1.00 78.31 93 LYS A CA 1
ATOM 681 C C . LYS A 1 93 ? 0.486 -6.287 -3.886 1.00 78.31 93 LYS A C 1
ATOM 683 O O . LYS A 1 93 ? 0.894 -6.974 -4.827 1.00 78.31 93 LYS A O 1
ATOM 688 N N . THR A 1 94 ? -0.495 -6.640 -3.070 1.00 80.56 94 THR A N 1
ATOM 689 C CA . THR A 1 94 ? -1.293 -7.856 -3.219 1.00 80.56 94 THR A CA 1
ATOM 690 C C . THR A 1 94 ? -2.768 -7.511 -3.358 1.00 80.56 94 THR A C 1
ATOM 692 O O . THR A 1 94 ? -3.201 -6.439 -2.913 1.00 80.56 94 THR A O 1
ATOM 695 N N . LEU A 1 95 ? -3.521 -8.399 -4.009 1.00 84.50 95 LEU A N 1
ATOM 696 C CA . LEU A 1 95 ? -4.971 -8.287 -4.056 1.00 84.50 95 LEU A CA 1
ATOM 697 C C . LEU A 1 95 ? -5.553 -8.634 -2.691 1.00 84.50 95 LEU A C 1
ATOM 699 O O . LEU A 1 95 ? -5.101 -9.552 -2.008 1.00 84.50 95 LEU A O 1
ATOM 703 N N . ALA A 1 96 ? -6.573 -7.879 -2.316 1.00 87.31 96 ALA A N 1
ATOM 704 C CA . ALA A 1 96 ? -7.348 -8.135 -1.124 1.00 87.31 96 ALA A CA 1
ATOM 705 C C . ALA A 1 96 ? -8.827 -7.902 -1.418 1.00 87.31 96 ALA A C 1
ATOM 707 O O . ALA A 1 96 ? -9.187 -6.959 -2.129 1.00 87.31 96 ALA A O 1
ATOM 708 N N . ASN A 1 97 ? -9.671 -8.744 -0.836 1.00 89.62 97 ASN A N 1
ATOM 709 C CA . ASN A 1 97 ? -11.104 -8.516 -0.763 1.00 89.62 97 ASN A CA 1
ATOM 710 C C . ASN A 1 97 ? -11.385 -7.625 0.438 1.00 89.62 97 ASN A C 1
ATOM 712 O O . ASN A 1 97 ? -10.850 -7.865 1.520 1.00 89.62 97 ASN A O 1
ATOM 716 N N . PHE A 1 98 ? -12.223 -6.614 0.242 1.00 90.25 98 PHE A N 1
ATOM 717 C CA . PHE A 1 98 ? -12.575 -5.665 1.287 1.00 90.25 98 PHE A CA 1
ATOM 718 C C . PHE A 1 98 ? -14.048 -5.783 1.632 1.00 90.25 98 PHE A C 1
ATOM 720 O O . PHE A 1 98 ? -14.894 -5.715 0.743 1.00 90.25 98 PHE A O 1
ATOM 727 N N . ASP A 1 99 ? -14.324 -5.886 2.925 1.00 92.56 99 ASP A N 1
ATOM 728 C CA . ASP A 1 99 ? -15.637 -5.640 3.495 1.00 92.56 99 ASP A CA 1
ATOM 729 C C . ASP A 1 99 ? -15.611 -4.305 4.254 1.00 92.56 99 ASP A C 1
ATOM 731 O O . ASP A 1 99 ? -14.699 -4.016 5.038 1.00 92.56 99 ASP A O 1
ATOM 735 N N . GLY A 1 100 ? -16.598 -3.460 3.972 1.00 88.69 100 GLY A N 1
ATOM 736 C CA . GLY A 1 100 ? -16.693 -2.102 4.492 1.00 88.69 100 GLY A CA 1
ATOM 737 C C . GLY A 1 100 ? -15.858 -1.053 3.745 1.00 88.69 100 GLY A C 1
ATOM 738 O O . GLY A 1 100 ? -15.335 -1.245 2.646 1.00 88.69 100 GLY A O 1
ATOM 739 N N . GLN A 1 101 ? -15.797 0.137 4.339 1.00 87.81 101 GLN A N 1
ATOM 740 C CA . GLN A 1 101 ? -15.089 1.306 3.819 1.00 87.81 101 GLN A CA 1
ATOM 741 C C . GLN A 1 101 ? -14.430 2.053 4.981 1.00 87.81 101 GLN A C 1
ATOM 743 O O . GLN A 1 101 ? -14.994 2.063 6.076 1.00 87.81 101 GLN A O 1
ATOM 748 N N . PRO A 1 102 ? -13.308 2.765 4.758 1.00 86.75 102 PRO A N 1
ATOM 749 C CA . PRO A 1 102 ? -12.706 3.596 5.793 1.00 86.75 102 PRO A CA 1
ATOM 750 C C . PRO A 1 102 ? -13.717 4.620 6.341 1.00 86.75 102 PRO A C 1
ATOM 752 O O . PRO A 1 102 ? -14.148 5.532 5.620 1.00 86.75 102 PRO A O 1
ATOM 755 N N . ALA A 1 103 ? -14.106 4.458 7.608 1.00 90.00 103 ALA A N 1
ATOM 756 C CA . ALA A 1 103 ? -15.078 5.297 8.306 1.00 90.00 103 ALA A CA 1
ATOM 757 C C . ALA A 1 103 ? -14.854 5.260 9.828 1.00 90.00 103 ALA A C 1
ATOM 759 O O . ALA A 1 103 ? -14.356 4.283 10.374 1.00 90.00 103 ALA A O 1
ATOM 760 N N . ASN A 1 104 ? -15.199 6.348 10.522 1.00 93.94 104 ASN A N 1
ATOM 761 C CA . ASN A 1 104 ? -14.941 6.489 11.955 1.00 93.94 104 ASN A CA 1
ATOM 762 C C . ASN A 1 104 ? -15.724 5.460 12.784 1.00 93.94 104 ASN A C 1
ATOM 764 O O . ASN A 1 104 ? -16.949 5.449 12.727 1.00 93.94 104 ASN A O 1
ATOM 768 N N . ARG A 1 105 ? -15.013 4.685 13.609 1.00 95.12 105 ARG A N 1
ATOM 769 C CA . ARG A 1 105 ? -15.523 3.624 14.493 1.00 95.12 105 ARG A CA 1
ATOM 770 C C . ARG A 1 105 ? -16.298 2.522 13.767 1.00 95.12 105 ARG A C 1
ATOM 772 O O . ARG A 1 105 ? -17.116 1.850 14.382 1.00 95.12 105 ARG A O 1
ATOM 779 N N . VAL A 1 106 ? -16.035 2.339 12.477 1.00 94.50 106 VAL A N 1
ATOM 780 C CA . VAL A 1 106 ? -16.601 1.249 11.682 1.00 94.50 106 VAL A CA 1
ATOM 781 C C . VAL A 1 106 ? -15.457 0.305 11.320 1.00 94.50 106 VAL A C 1
ATOM 783 O O . VAL A 1 106 ? -14.466 0.787 10.761 1.00 94.50 106 VAL A O 1
ATOM 786 N N . PRO A 1 107 ? -15.548 -0.995 11.649 1.00 93.94 107 PRO A N 1
ATOM 787 C CA . PRO A 1 107 ? -14.537 -1.953 11.234 1.00 93.94 107 PRO A CA 1
ATOM 788 C C . PRO A 1 107 ? -14.534 -2.069 9.709 1.00 93.94 107 PRO A C 1
ATOM 790 O O . PRO A 1 107 ? -15.582 -2.080 9.064 1.00 93.94 107 PRO A O 1
ATOM 793 N N . MET A 1 108 ? -13.341 -2.162 9.137 1.00 93.69 108 MET A N 1
ATOM 794 C CA . MET A 1 108 ? -13.142 -2.623 7.770 1.00 93.69 108 MET A CA 1
ATOM 795 C C . MET A 1 108 ? -12.283 -3.877 7.796 1.00 93.69 108 MET A C 1
ATOM 797 O O . MET A 1 108 ? -11.327 -3.958 8.569 1.00 93.69 108 MET A O 1
ATOM 801 N N . ILE A 1 109 ? -12.619 -4.836 6.944 1.00 93.38 109 ILE A N 1
ATOM 802 C CA . ILE A 1 109 ? -11.934 -6.120 6.883 1.00 93.38 109 ILE A CA 1
ATOM 803 C C . ILE A 1 109 ? -11.294 -6.243 5.510 1.00 93.38 109 ILE A C 1
ATOM 805 O O . ILE A 1 109 ? -11.950 -6.045 4.493 1.00 93.38 109 ILE A O 1
ATOM 809 N N . ALA A 1 110 ? -10.010 -6.571 5.483 1.00 91.12 110 ALA A N 1
ATOM 810 C CA . ALA A 1 110 ? -9.299 -6.969 4.284 1.00 91.12 110 ALA A CA 1
ATOM 811 C C . ALA A 1 110 ? -8.903 -8.443 4.405 1.00 91.12 110 ALA A C 1
ATOM 813 O O . ALA A 1 110 ? -8.360 -8.853 5.429 1.00 91.12 110 ALA A O 1
ATOM 814 N N . THR A 1 111 ? -9.151 -9.236 3.367 1.00 91.06 111 THR A N 1
ATOM 815 C CA . THR A 1 111 ? -8.795 -10.662 3.328 1.00 91.06 111 THR A CA 1
ATOM 816 C C . THR A 1 111 ? -8.073 -11.023 2.038 1.00 91.06 111 THR A C 1
ATOM 818 O O . THR A 1 111 ? -8.323 -10.440 0.984 1.00 91.06 111 THR A O 1
ATOM 821 N N . GLY A 1 112 ? -7.194 -12.015 2.109 1.00 87.25 112 GLY A N 1
ATOM 822 C CA . GLY A 1 112 ? -6.505 -12.598 0.958 1.00 87.25 112 GLY A CA 1
ATOM 823 C C . GLY A 1 112 ? -5.695 -13.808 1.406 1.00 87.25 112 GLY A C 1
ATOM 824 O O . GLY A 1 112 ? -5.397 -13.905 2.582 1.00 87.25 112 GLY A O 1
ATOM 825 N N . GLY A 1 113 ? -5.374 -14.756 0.521 1.00 79.94 113 GLY A N 1
ATOM 826 C CA . GLY A 1 113 ? -4.382 -15.825 0.761 1.00 79.94 113 GLY A CA 1
ATOM 827 C C . GLY A 1 113 ? -4.333 -16.489 2.155 1.00 79.94 113 GLY A C 1
ATOM 828 O O . GLY A 1 113 ? -3.240 -16.792 2.623 1.00 79.94 113 GLY A O 1
ATOM 829 N N . GLY A 1 114 ? -5.467 -16.676 2.845 1.00 85.06 114 GLY A N 1
ATOM 830 C CA . GLY A 1 114 ? -5.524 -17.234 4.210 1.00 85.06 114 GLY A CA 1
ATOM 831 C C . GLY A 1 114 ? -5.222 -16.256 5.361 1.00 85.06 114 GLY A C 1
ATOM 832 O O . GLY A 1 114 ? -5.200 -16.666 6.521 1.00 85.06 114 GLY A O 1
ATOM 833 N N . TRP A 1 115 ? -5.009 -14.973 5.073 1.00 88.00 115 TRP A N 1
ATOM 834 C CA . TRP A 1 115 ? -4.875 -13.891 6.044 1.00 88.00 115 TRP A CA 1
ATOM 835 C C . TRP A 1 115 ? -6.117 -12.985 6.078 1.00 88.00 115 TRP A C 1
ATOM 837 O O . TRP A 1 115 ? -6.878 -12.861 5.115 1.00 88.00 115 TRP A O 1
ATOM 847 N N . CYS A 1 116 ? -6.306 -12.325 7.217 1.00 91.62 116 CYS A N 1
ATOM 848 C CA . CYS A 1 116 ? -7.357 -11.357 7.489 1.00 91.62 116 CYS A CA 1
ATOM 849 C C . CYS A 1 116 ? -6.790 -10.201 8.325 1.00 91.62 116 CYS A C 1
ATOM 851 O O . CYS A 1 116 ? -6.089 -10.421 9.315 1.00 91.62 116 CYS A O 1
ATOM 853 N N . VAL A 1 117 ? -7.091 -8.969 7.922 1.00 90.75 117 VAL A N 1
ATOM 854 C CA . VAL A 1 117 ? -6.770 -7.738 8.645 1.00 90.75 117 VAL A CA 1
ATOM 855 C C . VAL A 1 117 ? -8.071 -6.996 8.900 1.00 90.75 117 VAL A C 1
ATOM 857 O O . VAL A 1 117 ? -8.698 -6.501 7.968 1.00 90.75 117 VAL A O 1
ATOM 860 N N . GLU A 1 118 ? -8.455 -6.885 10.162 1.00 94.19 118 GLU A N 1
ATOM 861 C CA . GLU A 1 118 ? -9.533 -6.008 10.601 1.00 94.19 118 GLU A CA 1
ATOM 862 C C . GLU A 1 118 ? -8.928 -4.703 11.121 1.00 94.19 118 GLU A C 1
ATOM 864 O O . GLU A 1 118 ? -7.949 -4.709 11.871 1.00 94.19 118 GLU A O 1
ATOM 869 N N . ALA A 1 119 ? -9.497 -3.573 10.720 1.00 93.94 119 ALA A N 1
ATOM 870 C CA . ALA A 1 119 ? -9.048 -2.258 11.142 1.00 93.94 119 ALA A CA 1
ATOM 871 C C . ALA A 1 119 ? -10.241 -1.391 11.550 1.00 93.94 119 ALA A C 1
ATOM 873 O O . ALA A 1 119 ? -11.128 -1.125 10.740 1.00 93.94 119 ALA A O 1
ATOM 874 N N . THR A 1 120 ? -10.235 -0.904 12.791 1.00 96.50 120 THR A N 1
ATOM 875 C CA . THR A 1 120 ? -11.285 -0.027 13.328 1.00 96.50 120 THR A CA 1
ATOM 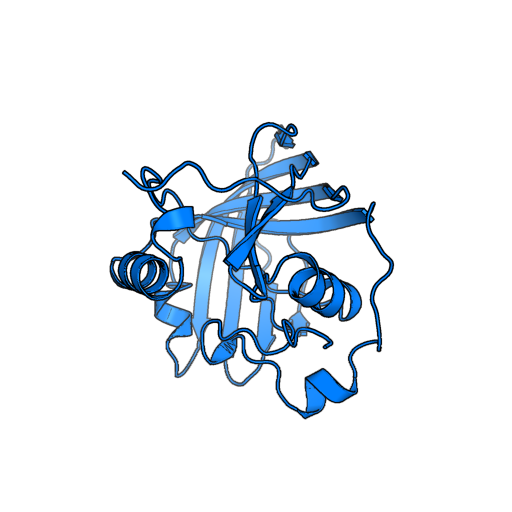876 C C . THR A 1 120 ? -10.698 1.341 13.682 1.00 96.50 120 THR A C 1
ATOM 878 O O . THR A 1 120 ? -10.092 1.509 14.747 1.00 96.50 120 THR A O 1
ATOM 881 N N . PRO A 1 121 ? -10.835 2.354 12.807 1.00 96.19 121 PRO A N 1
ATOM 882 C CA . PRO A 1 121 ? -10.242 3.663 13.031 1.00 96.19 121 PRO A CA 1
ATOM 883 C C . PRO A 1 121 ? -11.121 4.539 13.927 1.00 96.19 121 PRO A C 1
ATOM 885 O O . PRO A 1 121 ? -12.280 4.800 13.634 1.00 96.19 121 PRO A O 1
ATOM 888 N N . THR A 1 122 ? -10.543 5.105 14.979 1.00 97.31 122 THR A N 1
ATOM 889 C CA . THR A 1 122 ? -11.122 6.197 15.770 1.00 97.31 122 THR A CA 1
ATOM 890 C C . THR A 1 122 ? -10.530 7.519 15.292 1.00 97.31 122 THR A C 1
ATOM 892 O O . THR A 1 122 ? -9.432 7.915 15.690 1.00 97.31 122 THR A O 1
ATOM 895 N N . ALA A 1 123 ? -11.246 8.185 14.391 1.00 96.12 123 ALA A N 1
ATOM 896 C CA . ALA A 1 123 ? -10.831 9.418 13.742 1.00 96.12 123 ALA A CA 1
ATOM 897 C C . ALA A 1 123 ? -11.264 10.663 14.527 1.00 96.12 123 ALA A C 1
ATOM 899 O O . ALA A 1 123 ? -12.356 10.734 15.093 1.00 96.12 123 ALA A O 1
ATOM 900 N N . ARG A 1 124 ? -10.414 11.691 14.514 1.00 95.12 124 ARG A N 1
ATOM 901 C CA . ARG A 1 124 ? -10.765 13.026 15.005 1.00 95.12 124 ARG A CA 1
ATOM 902 C C . ARG A 1 124 ? -11.825 13.658 14.103 1.00 95.12 124 ARG A C 1
ATOM 904 O O . ARG A 1 124 ? -11.870 13.404 12.903 1.00 95.12 124 ARG A O 1
ATOM 911 N N . ARG A 1 125 ? -12.653 14.534 14.679 1.00 93.88 125 ARG A N 1
ATOM 912 C CA . ARG A 1 125 ? -13.727 15.228 13.948 1.00 93.88 125 ARG A CA 1
ATOM 913 C C . ARG A 1 125 ? -13.181 16.137 12.843 1.00 93.88 125 ARG A C 1
ATOM 915 O O . ARG A 1 125 ? -13.699 16.126 11.725 1.00 93.88 125 ARG A O 1
ATOM 922 N N . LEU A 1 126 ? -12.139 16.906 13.162 1.00 94.00 126 LEU A N 1
ATOM 923 C CA . LEU A 1 126 ? -11.541 17.869 12.245 1.00 94.00 126 LEU A CA 1
ATOM 9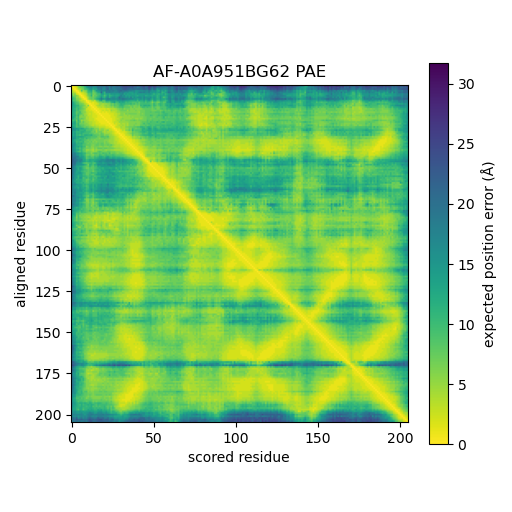24 C C . LEU A 1 126 ? -10.725 17.148 11.166 1.00 94.00 126 LEU A C 1
ATOM 926 O O . LEU A 1 126 ? -9.764 16.439 11.471 1.00 94.00 126 LEU A O 1
ATOM 930 N N . ALA A 1 127 ? -11.120 17.346 9.910 1.00 93.62 127 ALA A N 1
ATOM 931 C CA . ALA A 1 127 ? -10.309 16.968 8.765 1.00 93.62 127 ALA A CA 1
ATOM 932 C C . ALA A 1 127 ? -9.257 18.050 8.521 1.00 93.62 127 ALA A C 1
ATOM 934 O O . ALA A 1 127 ? -9.570 19.239 8.553 1.00 93.62 127 ALA A O 1
ATOM 935 N N . VAL A 1 128 ? -8.025 17.629 8.265 1.00 93.69 128 VAL A N 1
ATOM 936 C CA . VAL A 1 128 ? -6.916 18.508 7.909 1.00 93.69 128 VAL A CA 1
ATOM 937 C C . VAL A 1 128 ? -6.573 18.317 6.432 1.00 93.69 128 VAL A C 1
ATOM 939 O O . VAL A 1 128 ? -6.668 17.189 5.927 1.00 93.69 128 VAL A O 1
ATOM 942 N N . PRO A 1 129 ? -6.193 19.390 5.721 1.00 94.06 129 PRO A N 1
ATOM 943 C CA . PRO A 1 129 ? -5.652 19.253 4.382 1.00 94.06 129 PRO A CA 1
ATOM 944 C C . PRO A 1 129 ? -4.339 18.473 4.459 1.00 94.06 129 PRO A C 1
ATOM 946 O O . PRO A 1 129 ? -3.449 18.800 5.243 1.00 94.06 129 PRO A O 1
ATOM 949 N N . LEU A 1 130 ? -4.229 17.425 3.649 1.00 89.56 130 LEU A N 1
ATOM 950 C CA . LEU A 1 130 ? -3.003 16.661 3.484 1.00 89.56 130 LEU A CA 1
ATOM 951 C C . LEU A 1 130 ? -2.416 17.007 2.124 1.00 89.56 130 LEU A C 1
ATOM 953 O O . LEU A 1 130 ? -3.052 16.768 1.100 1.00 89.56 130 LEU A O 1
ATOM 957 N N . LEU A 1 131 ? -1.208 17.562 2.126 1.00 89.38 131 LEU A N 1
ATOM 958 C CA . LEU A 1 131 ? -0.428 17.834 0.929 1.00 89.38 131 LEU A CA 1
ATOM 959 C C . LEU A 1 131 ? 0.908 17.109 1.059 1.00 89.38 131 LEU A C 1
ATOM 961 O O . LEU A 1 131 ? 1.693 17.400 1.957 1.00 89.38 131 LEU A O 1
ATOM 965 N N . VAL A 1 132 ? 1.162 16.177 0.148 1.00 83.19 132 VAL A N 1
ATOM 966 C CA . VAL A 1 132 ? 2.479 15.570 -0.044 1.00 83.19 132 VAL A CA 1
ATOM 967 C C . VAL A 1 132 ? 3.054 16.202 -1.308 1.00 83.19 132 VAL A C 1
ATOM 969 O O . VAL A 1 132 ? 2.662 15.820 -2.414 1.00 83.19 132 VAL A O 1
ATOM 972 N N . PRO A 1 133 ? 3.908 17.228 -1.179 1.00 81.25 133 PRO A N 1
ATOM 973 C CA . PRO A 1 133 ? 4.576 17.838 -2.321 1.00 81.25 133 PRO A CA 1
ATOM 974 C C . PRO A 1 133 ? 5.618 16.883 -2.925 1.00 81.25 133 PRO A C 1
ATOM 976 O O . PRO A 1 133 ? 6.060 15.930 -2.284 1.00 81.25 133 PRO A O 1
ATOM 979 N N . LYS A 1 134 ? 6.069 17.185 -4.148 1.00 81.62 134 LYS A N 1
ATOM 980 C CA . LYS A 1 134 ? 7.037 16.395 -4.938 1.00 81.62 134 LYS A CA 1
ATOM 981 C C . LYS A 1 134 ? 8.472 16.366 -4.361 1.00 81.62 134 LYS A C 1
ATOM 983 O O . LYS A 1 134 ? 9.427 16.229 -5.119 1.00 81.62 134 LYS A O 1
ATOM 988 N N . PHE A 1 135 ? 8.665 16.534 -3.054 1.00 74.81 135 PHE A N 1
ATOM 989 C CA . PHE A 1 135 ? 9.998 16.566 -2.437 1.00 74.81 135 PHE A CA 1
ATOM 990 C C . PHE A 1 135 ? 10.537 15.170 -2.121 1.00 74.81 135 PHE A C 1
ATOM 992 O O . PHE A 1 135 ? 11.737 14.937 -2.250 1.00 74.81 135 PHE A O 1
ATOM 999 N N . LEU A 1 136 ? 9.662 14.229 -1.762 1.00 74.75 136 LEU A N 1
ATOM 1000 C CA . LEU A 1 136 ? 10.063 12.857 -1.469 1.00 74.75 136 LEU A CA 1
ATOM 1001 C C . LEU A 1 136 ? 10.164 12.063 -2.769 1.00 74.75 136 LEU A C 1
ATOM 1003 O O . LEU A 1 136 ? 9.181 11.909 -3.494 1.00 74.75 136 LEU A O 1
ATOM 1007 N N . ALA A 1 137 ? 11.367 11.581 -3.070 1.00 79.94 137 ALA A N 1
ATOM 1008 C CA . ALA A 1 137 ? 11.588 10.660 -4.169 1.00 79.94 137 ALA A CA 1
ATOM 1009 C C . ALA A 1 137 ? 11.342 9.223 -3.695 1.00 79.94 137 ALA A C 1
ATOM 1011 O O . ALA A 1 137 ? 11.954 8.778 -2.727 1.00 79.94 137 ALA A O 1
ATOM 1012 N N . LEU A 1 138 ? 10.481 8.494 -4.399 1.00 79.88 138 LEU A N 1
ATOM 1013 C CA . LEU A 1 138 ? 10.454 7.040 -4.345 1.00 79.88 138 LEU A CA 1
ATOM 1014 C C . LEU A 1 138 ? 11.519 6.534 -5.311 1.00 79.88 138 LEU A C 1
ATOM 1016 O O . LEU A 1 138 ? 11.525 6.922 -6.481 1.00 79.88 138 LEU A O 1
ATOM 1020 N N . VAL A 1 139 ? 12.427 5.710 -4.802 1.00 76.88 139 VAL A N 1
ATOM 1021 C CA . VAL A 1 139 ? 13.554 5.165 -5.556 1.00 76.88 139 VAL A CA 1
ATOM 1022 C C . VAL A 1 139 ? 13.388 3.659 -5.649 1.00 76.88 139 VAL A C 1
ATOM 1024 O O . VAL A 1 139 ? 13.012 3.013 -4.675 1.00 76.88 139 VAL A O 1
ATOM 1027 N N . GLN A 1 140 ? 13.675 3.108 -6.820 1.00 73.94 140 GLN A N 1
ATOM 1028 C CA . GLN A 1 140 ? 13.587 1.681 -7.075 1.00 73.94 140 GLN A CA 1
ATOM 1029 C C . GLN A 1 140 ? 14.792 1.221 -7.889 1.00 73.94 140 GLN A C 1
ATOM 1031 O O . GLN A 1 140 ? 15.230 1.917 -8.808 1.00 73.94 140 GLN A O 1
ATOM 1036 N N . LEU A 1 141 ? 15.283 0.018 -7.601 1.00 69.38 141 LEU A N 1
ATOM 1037 C CA . LEU A 1 141 ? 16.192 -0.673 -8.499 1.00 69.38 141 LEU A CA 1
ATOM 1038 C C . LEU A 1 141 ? 15.405 -1.414 -9.590 1.00 69.38 141 LEU A C 1
ATOM 1040 O O . LEU A 1 141 ? 14.493 -2.198 -9.323 1.00 69.38 141 LEU A O 1
ATOM 1044 N N . GLY A 1 142 ? 15.746 -1.120 -10.835 1.00 69.12 142 GLY A N 1
ATOM 1045 C CA . GLY A 1 142 ? 15.273 -1.793 -12.032 1.00 69.12 142 GLY A CA 1
ATOM 1046 C C . GLY A 1 142 ? 16.276 -2.832 -12.545 1.00 69.12 142 GLY A C 1
ATOM 1047 O O . GLY A 1 142 ? 17.253 -3.165 -11.869 1.00 69.12 142 GLY A O 1
ATOM 1048 N N . PRO A 1 143 ? 16.079 -3.344 -13.769 1.00 68.56 143 PRO A N 1
ATOM 1049 C CA . PRO A 1 143 ? 16.942 -4.365 -14.349 1.00 68.56 143 PRO A CA 1
ATOM 1050 C C . PRO A 1 143 ? 18.346 -3.799 -14.576 1.00 68.56 143 PRO A C 1
ATOM 1052 O O . PRO A 1 143 ? 18.516 -2.590 -14.775 1.00 68.56 143 PRO A O 1
ATOM 1055 N N . HIS A 1 144 ? 19.356 -4.672 -14.554 1.00 74.19 144 HIS A N 1
ATOM 1056 C CA . HIS A 1 144 ? 20.762 -4.291 -14.746 1.00 74.19 144 HIS A CA 1
ATOM 1057 C C . HIS A 1 144 ? 21.233 -3.180 -13.789 1.00 74.19 144 HIS A C 1
ATOM 1059 O O . HIS A 1 144 ? 22.019 -2.321 -14.174 1.00 74.19 144 HIS A O 1
ATOM 1065 N N . ARG A 1 145 ? 20.711 -3.166 -12.553 1.00 73.00 145 ARG A N 1
ATOM 1066 C CA . ARG A 1 145 ? 21.002 -2.151 -11.525 1.00 73.00 145 ARG A CA 1
ATOM 1067 C C . ARG A 1 145 ? 20.651 -0.706 -11.923 1.00 73.00 145 ARG A C 1
ATOM 1069 O O . ARG A 1 145 ? 21.170 0.244 -11.345 1.00 73.00 145 ARG A O 1
ATOM 1076 N N . THR A 1 146 ? 19.743 -0.509 -12.882 1.00 76.38 146 THR A N 1
ATOM 1077 C CA . THR A 1 146 ? 19.271 0.842 -13.230 1.00 76.38 146 THR A CA 1
ATOM 1078 C C . THR A 1 146 ? 18.437 1.402 -12.087 1.00 76.38 146 THR A C 1
ATOM 1080 O O . THR A 1 146 ? 17.421 0.809 -11.743 1.00 76.38 146 THR A O 1
ATOM 1083 N N . VAL A 1 147 ? 18.795 2.558 -11.532 1.00 79.19 147 VAL A N 1
ATOM 1084 C CA . VAL A 1 147 ? 17.963 3.208 -10.513 1.00 79.19 147 VAL A CA 1
ATOM 1085 C C . VAL A 1 147 ? 16.916 4.098 -11.166 1.00 79.19 147 VAL A C 1
ATOM 1087 O O . VAL A 1 147 ? 17.224 4.974 -11.974 1.00 79.19 147 VAL A O 1
ATOM 1090 N N . TRP A 1 148 ? 15.666 3.889 -10.779 1.00 80.12 148 TRP A N 1
ATOM 1091 C CA . TRP A 1 148 ? 14.523 4.695 -11.176 1.00 80.12 148 TRP A CA 1
ATOM 1092 C C . TRP A 1 148 ? 14.062 5.545 -10.003 1.00 80.12 148 TRP A C 1
ATOM 1094 O O . TRP A 1 148 ? 14.120 5.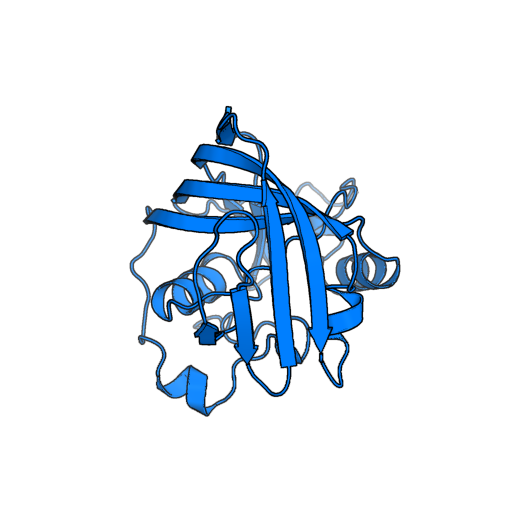124 -8.849 1.00 80.12 148 TRP A O 1
ATOM 1104 N N . SER A 1 149 ? 13.617 6.760 -10.299 1.00 83.88 149 SER A N 1
ATOM 1105 C CA . SER A 1 149 ? 13.124 7.695 -9.297 1.00 83.88 149 SER A CA 1
ATOM 1106 C C . SER A 1 149 ? 11.851 8.373 -9.772 1.00 83.88 149 SER A C 1
ATOM 1108 O O . SER A 1 149 ? 11.728 8.758 -10.938 1.00 83.88 149 SER A O 1
ATOM 1110 N N . VAL A 1 150 ? 10.916 8.566 -8.849 1.00 83.25 150 VAL A N 1
ATOM 1111 C CA . VAL A 1 150 ? 9.730 9.393 -9.058 1.00 83.25 150 VAL A CA 1
ATOM 1112 C C . VAL A 1 150 ? 9.438 10.221 -7.839 1.00 83.25 150 VAL A C 1
ATOM 1114 O O . VAL A 1 150 ? 9.702 9.828 -6.711 1.00 83.25 150 VAL A O 1
ATOM 1117 N N . ARG A 1 151 ? 8.830 11.374 -8.072 1.00 87.00 151 ARG A N 1
ATOM 1118 C CA . ARG A 1 151 ? 8.335 12.241 -7.015 1.00 87.00 151 ARG A CA 1
ATOM 1119 C C . ARG A 1 151 ? 6.814 12.239 -7.070 1.00 87.00 151 ARG A C 1
ATOM 1121 O O . ARG A 1 151 ? 6.254 13.008 -7.862 1.00 87.00 151 ARG A O 1
ATOM 1128 N N . PRO A 1 152 ? 6.141 11.346 -6.319 1.00 86.31 152 PRO A N 1
ATOM 1129 C CA . PRO A 1 152 ? 4.699 11.415 -6.205 1.00 86.31 152 PRO A CA 1
ATOM 1130 C C . PRO A 1 152 ? 4.303 12.760 -5.605 1.00 86.31 152 PRO A C 1
ATOM 1132 O O . PRO A 1 152 ? 5.045 13.373 -4.836 1.00 86.31 152 PRO A O 1
ATOM 1135 N N . SER A 1 153 ? 3.098 13.196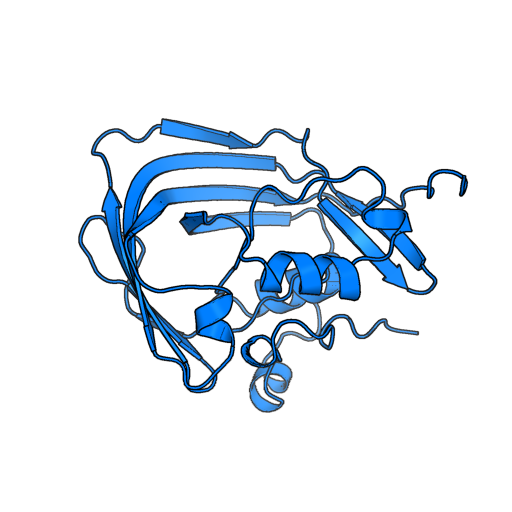 -5.930 1.00 90.12 153 SER A N 1
ATOM 1136 C CA . SER A 1 153 ? 2.425 14.220 -5.143 1.00 90.12 153 SER A CA 1
ATOM 1137 C C . SER A 1 153 ? 1.024 13.767 -4.816 1.00 90.12 153 SER A C 1
ATOM 1139 O O . SER A 1 153 ? 0.375 13.128 -5.640 1.00 90.12 153 SER A O 1
ATOM 1141 N N . SER A 1 154 ? 0.531 14.129 -3.643 1.00 90.12 154 SER A N 1
ATOM 1142 C CA . SER A 1 154 ? -0.859 13.878 -3.289 1.00 90.12 154 SER A CA 1
ATOM 1143 C C . SER A 1 154 ? -1.469 15.076 -2.597 1.00 90.12 154 SER A C 1
ATOM 1145 O O . SER A 1 154 ? -0.794 15.753 -1.826 1.00 90.12 154 SER A O 1
ATOM 1147 N N . TYR A 1 155 ? -2.754 15.302 -2.831 1.00 94.12 155 TYR A N 1
ATOM 1148 C CA . TYR A 1 155 ? -3.542 16.243 -2.051 1.00 94.12 155 TYR A CA 1
ATOM 1149 C C . TYR A 1 155 ? -4.865 15.611 -1.634 1.00 94.12 155 TYR A C 1
ATOM 1151 O O . TYR A 1 155 ? -5.373 14.703 -2.295 1.00 94.12 155 TYR A O 1
ATOM 1159 N N . GLY A 1 156 ? -5.448 16.105 -0.553 1.00 94.31 156 GLY A N 1
ATOM 1160 C CA . GLY A 1 156 ? -6.780 15.704 -0.138 1.00 94.31 156 GLY A CA 1
ATOM 1161 C C . GLY A 1 156 ? -7.078 16.105 1.291 1.00 94.31 156 GLY A C 1
ATOM 1162 O O . GLY A 1 156 ? -6.410 16.964 1.863 1.00 94.31 156 GLY A O 1
ATOM 1163 N N . MET A 1 157 ? -8.084 15.455 1.863 1.00 94.75 157 MET A N 1
ATOM 1164 C CA . MET A 1 157 ? -8.495 15.673 3.245 1.00 94.75 157 MET A CA 1
ATOM 1165 C C . MET A 1 157 ? -8.315 14.380 4.024 1.00 94.75 157 MET A C 1
ATOM 1167 O O . MET A 1 157 ? -8.816 13.328 3.619 1.00 94.75 157 MET A O 1
ATOM 1171 N N . ALA A 1 158 ? -7.634 14.471 5.162 1.00 93.94 158 ALA A N 1
ATOM 1172 C CA . ALA A 1 158 ? -7.426 13.353 6.067 1.00 93.94 158 ALA A CA 1
ATOM 1173 C C . ALA A 1 158 ? -7.831 13.737 7.489 1.00 93.94 158 ALA A C 1
ATOM 1175 O O . ALA A 1 158 ? -7.664 14.870 7.928 1.00 93.94 158 ALA A O 1
ATOM 1176 N N . ARG A 1 159 ? -8.371 12.780 8.233 1.00 95.50 159 ARG A N 1
ATOM 1177 C CA . ARG A 1 159 ? -8.649 12.907 9.661 1.00 95.50 159 ARG A CA 1
ATOM 1178 C C . ARG A 1 159 ? -7.611 12.090 10.413 1.00 95.50 159 ARG A C 1
ATOM 1180 O O . ARG A 1 159 ? -7.583 10.873 10.212 1.00 95.50 159 ARG A O 1
ATOM 1187 N N . PRO A 1 160 ? -6.784 12.709 11.276 1.00 95.69 160 PRO A N 1
ATOM 1188 C CA . PRO A 1 160 ? -5.904 11.960 12.159 1.00 95.69 160 PRO A CA 1
ATOM 1189 C C . PRO A 1 160 ? -6.728 10.981 12.990 1.00 95.69 160 PRO A C 1
ATOM 1191 O O . PRO A 1 160 ? -7.801 11.331 13.488 1.00 95.69 160 PRO A O 1
ATOM 1194 N N . ALA A 1 161 ? -6.235 9.762 13.134 1.00 95.50 161 ALA A N 1
ATOM 1195 C CA . ALA A 1 161 ? -6.958 8.675 13.759 1.00 95.50 161 ALA A CA 1
ATOM 1196 C C . ALA A 1 161 ? -6.032 7.782 14.585 1.00 95.50 161 ALA A C 1
ATOM 1198 O O . ALA A 1 161 ? -4.807 7.754 14.428 1.00 95.50 161 ALA A O 1
ATOM 1199 N N . ARG A 1 162 ? -6.650 7.007 15.463 1.00 96.25 162 ARG A N 1
ATOM 1200 C CA . ARG A 1 162 ? -6.051 5.861 16.136 1.00 96.25 162 ARG A CA 1
ATOM 1201 C C . ARG A 1 162 ? -6.794 4.627 15.648 1.00 96.25 162 ARG A C 1
ATOM 1203 O O . ARG A 1 162 ? -8.003 4.580 15.815 1.00 96.25 162 ARG A O 1
ATOM 1210 N N . THR A 1 163 ? -6.106 3.664 15.051 1.00 94.88 163 THR A N 1
ATOM 1211 C CA . THR A 1 163 ? -6.743 2.464 14.487 1.00 94.88 163 THR A CA 1
ATOM 1212 C C . THR A 1 163 ? -6.390 1.237 15.305 1.00 94.88 163 THR A C 1
ATOM 1214 O O . THR A 1 163 ? -5.203 0.957 15.465 1.00 94.88 163 THR A O 1
ATOM 1217 N N . ASP A 1 164 ? -7.402 0.539 15.824 1.00 95.62 164 ASP A N 1
ATOM 1218 C CA . ASP A 1 164 ? -7.220 -0.815 16.355 1.00 95.62 164 ASP A CA 1
ATOM 1219 C C . ASP A 1 164 ? -7.082 -1.758 15.163 1.00 95.62 164 ASP A C 1
ATOM 1221 O O . ASP A 1 164 ? -7.997 -1.845 14.341 1.00 95.62 164 ASP A O 1
ATOM 1225 N N . VAL A 1 165 ? -5.917 -2.382 15.026 1.00 93.44 165 VAL A N 1
ATOM 1226 C CA . VAL A 1 165 ? -5.612 -3.318 13.945 1.00 93.44 165 VAL A CA 1
ATOM 1227 C C . VAL A 1 165 ? -5.573 -4.722 14.527 1.00 93.44 165 VAL A C 1
ATOM 1229 O O . VAL A 1 165 ? -4.863 -4.977 15.497 1.00 93.44 165 VAL A O 1
ATOM 1232 N N . ARG A 1 166 ? -6.288 -5.661 13.916 1.00 93.69 166 ARG A N 1
ATOM 1233 C CA . ARG A 1 166 ? -6.248 -7.079 14.275 1.00 93.69 166 ARG A CA 1
ATOM 1234 C C . ARG A 1 166 ? -5.863 -7.882 13.054 1.00 93.69 166 ARG A C 1
ATOM 1236 O O . ARG A 1 166 ? -6.570 -7.880 12.053 1.00 93.69 166 ARG A O 1
ATOM 1243 N N . VAL A 1 167 ? -4.738 -8.577 13.147 1.00 90.25 167 VAL A N 1
ATOM 1244 C CA . VAL A 1 167 ? -4.232 -9.418 12.066 1.00 90.25 167 VAL A CA 1
ATOM 1245 C C . VAL A 1 167 ? -4.367 -10.882 12.447 1.00 90.25 167 VAL A C 1
ATOM 1247 O O . VAL A 1 167 ? -3.698 -11.389 13.353 1.00 90.25 167 VAL A O 1
ATOM 1250 N N . SER A 1 168 ? -5.223 -11.588 11.720 1.00 89.50 168 SER A N 1
ATOM 1251 C CA . SER A 1 168 ? -5.290 -13.041 11.737 1.00 89.50 168 SER A CA 1
ATOM 1252 C C . SER A 1 168 ? -4.557 -13.580 10.514 1.00 89.50 168 SER A C 1
ATOM 1254 O O . SER A 1 168 ? -5.039 -13.462 9.395 1.00 89.50 168 SER A O 1
ATOM 1256 N N . ALA A 1 169 ? -3.364 -14.133 10.713 1.00 81.19 169 ALA A N 1
ATOM 1257 C CA . ALA A 1 169 ? -2.591 -14.780 9.661 1.00 81.19 169 ALA A CA 1
ATOM 1258 C C . ALA A 1 169 ? -1.787 -15.926 10.281 1.00 81.19 169 ALA A C 1
ATOM 1260 O O . ALA A 1 169 ? -1.338 -15.814 11.423 1.00 81.19 169 ALA A O 1
ATOM 1261 N N . GLN A 1 170 ? -1.587 -17.007 9.526 1.00 66.12 170 GLN A N 1
ATOM 1262 C CA . GLN A 1 170 ? -0.700 -18.113 9.916 1.00 66.12 170 GLN A CA 1
ATOM 1263 C C . GLN A 1 170 ? 0.789 -17.783 9.699 1.00 66.12 170 GLN A C 1
ATOM 1265 O O . GLN A 1 170 ? 1.649 -18.638 9.884 1.00 66.12 170 GLN A O 1
ATOM 1270 N N . SER A 1 171 ? 1.103 -16.565 9.258 1.00 64.06 171 SER A N 1
ATOM 1271 C CA . SER A 1 171 ? 2.319 -16.275 8.508 1.00 64.06 171 SER A CA 1
ATOM 1272 C C . SER A 1 171 ? 3.026 -14.989 8.966 1.00 64.06 171 SER A C 1
ATOM 1274 O O . SER A 1 171 ? 2.578 -14.293 9.883 1.00 64.06 171 SER A O 1
ATOM 1276 N N . THR A 1 172 ? 4.136 -14.658 8.297 1.00 72.81 172 THR A N 1
ATOM 1277 C CA . THR A 1 172 ? 4.995 -13.489 8.563 1.00 72.81 172 THR A CA 1
ATOM 1278 C C . THR A 1 172 ? 4.286 -12.141 8.457 1.00 72.81 172 THR A C 1
ATOM 1280 O O . THR A 1 172 ? 4.799 -11.151 8.965 1.00 72.81 172 THR A O 1
ATOM 1283 N N . LEU A 1 173 ? 3.094 -12.074 7.858 1.00 74.81 173 LEU A N 1
ATOM 1284 C CA . LEU A 1 173 ? 2.301 -10.848 7.748 1.00 74.81 173 LEU A CA 1
ATOM 1285 C C . LEU A 1 173 ? 2.091 -10.148 9.099 1.00 74.81 173 LEU A C 1
ATOM 1287 O O . LEU A 1 173 ? 2.115 -8.922 9.145 1.00 74.81 173 LEU A O 1
ATOM 1291 N N . ARG A 1 174 ? 1.942 -10.899 10.200 1.00 76.56 174 ARG A N 1
ATOM 1292 C CA . ARG A 1 174 ? 1.833 -10.319 11.552 1.00 76.56 174 ARG A CA 1
ATOM 1293 C C . ARG A 1 174 ? 3.080 -9.543 11.980 1.00 76.56 174 ARG A C 1
ATOM 1295 O O . ARG A 1 174 ? 2.952 -8.607 12.759 1.00 76.56 174 ARG A O 1
ATOM 1302 N N . ASP A 1 175 ? 4.252 -9.884 11.456 1.00 73.44 175 ASP A N 1
ATOM 1303 C CA . ASP A 1 175 ? 5.499 -9.180 11.773 1.00 73.44 175 ASP A CA 1
ATOM 1304 C C . ASP A 1 175 ? 5.583 -7.840 11.034 1.00 73.44 175 ASP A C 1
ATOM 1306 O O . ASP A 1 175 ? 6.153 -6.873 11.536 1.00 73.44 175 ASP A O 1
ATOM 1310 N N . TRP A 1 176 ? 4.999 -7.778 9.835 1.00 72.06 176 TRP A N 1
ATOM 1311 C CA . TRP A 1 176 ? 4.943 -6.571 9.008 1.00 72.06 176 TRP A CA 1
ATOM 1312 C C . TRP A 1 176 ? 3.757 -5.670 9.365 1.00 72.06 176 TRP A C 1
ATOM 1314 O O . TRP A 1 176 ? 3.832 -4.451 9.215 1.00 72.06 176 TRP A O 1
ATOM 1324 N N . PHE A 1 177 ? 2.674 -6.268 9.864 1.00 76.75 177 PHE A N 1
ATOM 1325 C CA . PHE A 1 177 ? 1.451 -5.605 10.302 1.00 76.75 177 PHE A CA 1
ATOM 1326 C C . PHE A 1 177 ? 1.041 -6.117 11.686 1.00 76.75 177 PHE A C 1
ATOM 1328 O O . PHE A 1 177 ? 0.085 -6.883 11.815 1.00 76.75 177 PHE A O 1
ATOM 1335 N N . PRO A 1 178 ? 1.757 -5.722 12.744 1.00 80.25 178 PRO A N 1
ATOM 1336 C CA . PRO A 1 178 ? 1.438 -6.196 14.078 1.00 80.25 178 PRO A CA 1
ATOM 1337 C C . PRO A 1 178 ? 0.089 -5.650 14.558 1.00 80.25 178 PRO A C 1
ATOM 1339 O O . PRO A 1 178 ? -0.205 -4.453 14.442 1.00 80.25 178 PRO A O 1
ATOM 1342 N N . SER A 1 179 ? -0.713 -6.532 15.161 1.00 90.06 179 SER A N 1
ATOM 1343 C CA . SER A 1 179 ? -1.969 -6.160 15.819 1.00 90.06 179 SER A CA 1
ATOM 1344 C C . SER A 1 179 ? -1.748 -5.097 16.905 1.00 90.06 179 SER A C 1
ATOM 1346 O O . SER A 1 179 ? -0.645 -4.941 17.435 1.00 90.06 179 SER A O 1
ATOM 1348 N N . GLY A 1 180 ? -2.807 -4.372 17.250 1.00 92.31 180 GLY A N 1
ATOM 1349 C CA . GLY A 1 180 ? -2.837 -3.365 18.300 1.00 92.31 180 GLY A CA 1
ATOM 1350 C C . GLY A 1 180 ? -3.120 -1.959 17.785 1.00 92.31 180 GLY A C 1
ATOM 1351 O O . GLY A 1 180 ? -3.468 -1.732 16.625 1.00 92.31 180 GLY A O 1
ATOM 1352 N N . MET A 1 181 ? -2.959 -0.991 18.684 1.00 94.38 181 MET A N 1
ATOM 1353 C CA . MET A 1 181 ? -3.327 0.394 18.428 1.00 94.38 181 MET A CA 1
ATOM 1354 C C . MET A 1 181 ? -2.265 1.170 17.644 1.00 94.38 181 MET A C 1
ATOM 1356 O O . MET A 1 181 ? -1.159 1.393 18.135 1.00 94.38 181 MET A O 1
ATOM 1360 N N . ARG A 1 182 ? -2.631 1.690 16.464 1.00 91.38 182 ARG A N 1
ATOM 1361 C CA . ARG A 1 182 ? -1.715 2.400 15.556 1.00 91.38 182 ARG A CA 1
ATOM 1362 C C . ARG A 1 182 ? -2.066 3.879 15.348 1.00 91.38 182 ARG A C 1
ATOM 1364 O O . ARG A 1 182 ? -3.247 4.223 15.223 1.00 91.38 182 ARG A O 1
ATOM 1371 N N . PRO A 1 183 ? -1.072 4.793 15.304 1.00 92.19 183 PRO A N 1
ATOM 1372 C CA . PRO A 1 183 ? -1.263 6.106 14.693 1.00 92.19 183 PRO A CA 1
ATOM 1373 C C . PRO A 1 183 ? -1.670 5.935 13.227 1.00 92.19 183 PRO A C 1
ATOM 1375 O O . PRO A 1 183 ? -1.096 5.127 12.504 1.00 92.19 183 PRO A O 1
ATOM 1378 N N . SER A 1 184 ? -2.677 6.683 12.793 1.00 92.50 184 SER A N 1
ATOM 1379 C CA . SER A 1 184 ? -3.283 6.496 11.476 1.00 92.50 184 SER A CA 1
ATOM 1380 C C . SER A 1 184 ? -3.946 7.769 10.967 1.00 92.50 184 SER A C 1
ATOM 1382 O O . SER A 1 184 ? -4.052 8.761 11.693 1.00 92.50 184 SER A O 1
ATOM 1384 N N . ALA A 1 185 ? -4.430 7.736 9.731 1.00 92.38 185 ALA A N 1
ATOM 1385 C CA . ALA A 1 185 ? -5.433 8.676 9.263 1.00 92.38 185 ALA A CA 1
ATOM 1386 C C . ALA A 1 185 ? -6.409 8.019 8.283 1.00 92.38 185 ALA A C 1
ATOM 1388 O O . ALA A 1 185 ? -6.063 7.092 7.548 1.00 92.38 185 ALA A O 1
ATOM 1389 N N . VAL A 1 186 ? -7.631 8.549 8.267 1.00 93.19 186 VAL A N 1
ATOM 1390 C CA . VAL A 1 186 ? -8.692 8.169 7.328 1.00 93.19 186 VAL A CA 1
ATOM 1391 C C . VAL A 1 186 ? -8.988 9.360 6.436 1.00 93.19 186 VAL A C 1
ATOM 1393 O O . VAL A 1 186 ? -9.184 10.468 6.936 1.00 93.19 186 VAL A O 1
ATOM 1396 N N . GLY A 1 187 ? -9.060 9.163 5.126 1.00 92.19 187 GLY A N 1
ATOM 1397 C CA . GLY A 1 187 ? -9.287 10.281 4.223 1.00 92.19 187 GLY A CA 1
ATOM 1398 C C . GLY A 1 187 ? -9.602 9.888 2.797 1.00 92.19 187 GLY A C 1
ATOM 1399 O O . GLY A 1 187 ? -9.713 8.711 2.458 1.00 92.19 187 GLY A O 1
ATOM 1400 N N . GLN A 1 188 ? -9.730 10.916 1.970 1.00 91.69 188 GLN A N 1
ATOM 1401 C CA . GLN A 1 188 ? -9.745 10.787 0.524 1.00 91.69 188 GLN A CA 1
ATOM 1402 C C . GLN A 1 188 ? -8.560 11.566 -0.024 1.00 91.69 188 GLN A C 1
ATOM 1404 O O . GLN A 1 188 ? -8.409 12.756 0.261 1.00 91.69 188 GLN A O 1
ATOM 1409 N N . LEU A 1 189 ? -7.732 10.882 -0.804 1.00 90.50 189 LEU A N 1
ATOM 1410 C CA . LEU A 1 189 ? -6.513 11.433 -1.373 1.00 90.50 189 LEU A CA 1
ATOM 1411 C C . LEU A 1 189 ? -6.545 11.271 -2.886 1.00 90.50 189 LEU A C 1
ATOM 1413 O O . LEU A 1 189 ? -6.884 10.205 -3.400 1.00 90.50 189 LEU A O 1
ATOM 1417 N N . THR A 1 190 ? -6.156 12.327 -3.591 1.00 91.56 190 THR A N 1
ATOM 1418 C CA . THR A 1 190 ? -5.815 12.268 -5.008 1.00 91.56 190 THR A CA 1
ATOM 1419 C C . THR A 1 190 ? -4.303 12.229 -5.120 1.00 91.56 190 THR A C 1
ATOM 1421 O O . THR A 1 190 ? -3.612 13.164 -4.718 1.00 91.56 190 THR A O 1
ATOM 1424 N N . MET A 1 191 ? -3.790 11.132 -5.661 1.00 89.00 191 MET A N 1
ATOM 1425 C CA . MET A 1 191 ? -2.376 10.895 -5.902 1.00 89.00 191 MET A CA 1
ATOM 1426 C C . MET A 1 191 ? -2.053 11.102 -7.375 1.00 89.00 191 MET A C 1
ATOM 1428 O O . MET A 1 191 ? -2.810 10.709 -8.264 1.00 89.00 191 MET A O 1
ATOM 1432 N N . PHE A 1 192 ? -0.891 11.689 -7.612 1.00 88.94 192 PHE A N 1
ATOM 1433 C CA . PHE A 1 192 ? -0.317 11.948 -8.916 1.00 88.94 192 PHE A CA 1
ATOM 1434 C C . PHE A 1 192 ? 1.024 11.266 -8.983 1.00 88.94 192 PHE A C 1
ATOM 1436 O O . PHE A 1 192 ? 1.876 11.461 -8.110 1.00 88.94 192 PHE A O 1
ATOM 1443 N N . LEU A 1 193 ? 1.214 10.515 -10.054 1.00 83.25 193 LEU A N 1
ATOM 1444 C CA . LEU A 1 193 ? 2.448 9.802 -10.287 1.00 83.25 193 LEU A CA 1
ATOM 1445 C C . LEU A 1 193 ? 2.912 10.095 -11.704 1.00 83.25 193 LEU A C 1
ATOM 1447 O O . LEU A 1 193 ? 2.233 9.752 -12.668 1.00 83.25 193 LEU A O 1
ATOM 1451 N N . GLY A 1 194 ? 4.023 10.822 -11.808 1.00 81.44 194 GLY A N 1
ATOM 1452 C CA . GLY A 1 194 ? 4.655 11.135 -13.085 1.00 81.44 194 GLY A CA 1
ATOM 1453 C C . GLY A 1 194 ? 5.456 9.951 -13.635 1.00 81.44 194 GLY A C 1
ATOM 1454 O O . GLY A 1 194 ? 5.570 8.925 -12.961 1.00 81.44 194 GLY A O 1
ATOM 1455 N N . PRO A 1 195 ? 6.026 10.086 -14.842 1.00 78.69 195 PRO A N 1
ATOM 1456 C CA . PRO A 1 195 ? 6.942 9.086 -15.376 1.00 78.69 195 PRO A CA 1
ATOM 1457 C C . PRO A 1 195 ? 8.162 8.922 -14.463 1.00 78.69 195 PRO A C 1
ATOM 1459 O O . PRO A 1 195 ? 8.650 9.891 -13.875 1.00 78.69 195 PRO A O 1
ATOM 1462 N N . ALA A 1 196 ? 8.654 7.688 -14.353 1.00 79.44 196 ALA A N 1
ATOM 1463 C CA . ALA A 1 196 ? 9.914 7.410 -13.681 1.00 79.44 196 ALA A CA 1
ATOM 1464 C C . ALA A 1 196 ? 11.068 8.007 -14.494 1.00 79.44 196 ALA A C 1
ATOM 1466 O O . ALA A 1 196 ? 11.135 7.834 -15.711 1.00 79.44 196 ALA A O 1
ATOM 1467 N N . ALA A 1 197 ? 11.998 8.677 -13.822 1.00 82.69 197 ALA A N 1
ATOM 1468 C CA . ALA A 1 197 ? 13.243 9.124 -14.427 1.00 82.69 197 ALA A CA 1
ATOM 1469 C C . ALA A 1 197 ? 14.374 8.170 -14.037 1.00 82.69 197 ALA A C 1
ATOM 1471 O O . ALA A 1 197 ? 14.459 7.743 -12.881 1.00 82.69 197 ALA A O 1
ATOM 1472 N N . LYS A 1 198 ? 15.268 7.863 -14.985 1.00 81.75 198 LYS A N 1
ATOM 1473 C CA . LYS A 1 198 ? 16.536 7.204 -14.656 1.00 81.75 198 LYS A CA 1
ATOM 1474 C C . LYS A 1 198 ? 17.351 8.140 -13.771 1.00 81.75 198 LYS A C 1
ATOM 1476 O O . LYS A 1 198 ? 17.505 9.320 -14.081 1.00 81.75 198 LYS A O 1
ATOM 1481 N N . ARG A 1 199 ? 17.878 7.608 -12.678 1.00 77.56 199 ARG A N 1
ATOM 1482 C CA . ARG A 1 199 ? 18.784 8.302 -11.771 1.00 77.56 199 ARG A CA 1
ATOM 1483 C C . ARG A 1 199 ? 20.171 7.696 -11.944 1.00 77.56 199 ARG A C 1
ATOM 1485 O O . ARG A 1 199 ? 20.322 6.481 -11.860 1.00 77.56 199 ARG A O 1
ATOM 1492 N N . ALA A 1 200 ? 21.172 8.540 -12.181 1.00 72.00 200 ALA A N 1
ATOM 1493 C CA . ALA A 1 200 ? 22.559 8.103 -12.097 1.00 72.00 200 ALA A CA 1
ATOM 1494 C C . ALA A 1 200 ? 22.851 7.672 -10.653 1.00 72.00 200 ALA A C 1
ATOM 1496 O O . ALA A 1 200 ? 22.491 8.383 -9.708 1.00 72.00 200 ALA A O 1
ATOM 1497 N N . LEU A 1 201 ? 23.466 6.502 -10.490 1.00 64.31 201 LEU A N 1
ATOM 1498 C CA . LEU A 1 201 ? 23.999 6.102 -9.196 1.00 64.31 201 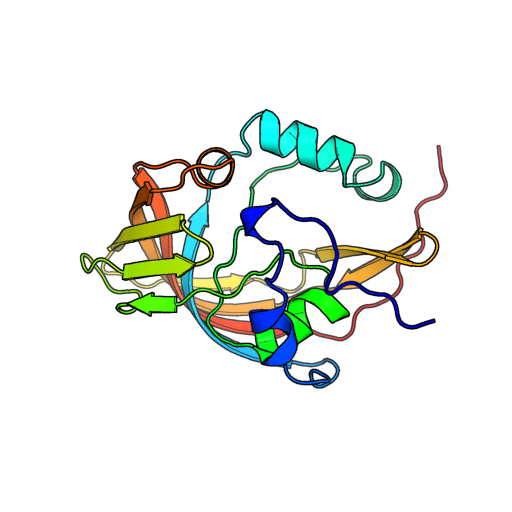LEU A CA 1
ATOM 1499 C C . LEU A 1 201 ? 25.108 7.086 -8.799 1.00 64.31 201 LEU A C 1
ATOM 1501 O O . LEU A 1 201 ? 25.886 7.492 -9.668 1.00 64.31 201 LEU A O 1
ATOM 1505 N N . PRO A 1 202 ? 25.180 7.510 -7.526 1.00 61.69 202 PRO A N 1
ATOM 1506 C CA . PRO A 1 202 ? 26.371 8.196 -7.053 1.00 61.69 202 PRO A CA 1
ATOM 1507 C C . PRO A 1 202 ? 27.593 7.283 -7.269 1.00 61.69 202 PRO A C 1
ATOM 1509 O O . PRO A 1 202 ? 27.446 6.059 -7.200 1.00 61.69 202 PRO A O 1
ATOM 1512 N N . PRO A 1 203 ? 28.781 7.842 -7.556 1.00 54.50 203 PRO A N 1
ATOM 1513 C CA . PRO A 1 203 ? 29.993 7.038 -7.665 1.00 54.50 203 PRO A CA 1
ATOM 1514 C C . PRO A 1 203 ? 30.204 6.254 -6.363 1.00 54.50 203 PRO A C 1
ATOM 1516 O O . PRO A 1 203 ? 30.044 6.812 -5.274 1.00 54.50 203 PRO A O 1
ATOM 1519 N N . SER A 1 204 ? 30.521 4.963 -6.488 1.00 58.97 204 SER A N 1
ATOM 1520 C CA . SER A 1 204 ? 30.893 4.106 -5.360 1.00 58.97 204 SER A CA 1
ATOM 1521 C C . SER A 1 204 ? 32.073 4.736 -4.620 1.00 58.97 204 SER A C 1
ATOM 1523 O O . SER A 1 204 ? 33.047 5.132 -5.266 1.00 58.97 204 SER A O 1
ATOM 1525 N N . ARG A 1 205 ? 31.949 4.875 -3.297 1.00 51.06 205 ARG A N 1
ATOM 1526 C CA . ARG A 1 205 ? 33.062 5.286 -2.434 1.00 51.06 205 ARG A CA 1
ATOM 1527 C C . ARG A 1 205 ? 34.045 4.146 -2.237 1.00 51.06 205 ARG A C 1
ATOM 1529 O O . ARG A 1 205 ? 33.585 2.985 -2.253 1.00 51.06 205 ARG A O 1
#

Secondary structure (DSSP, 8-state):
----GGG---SGGGSPPHHHHHHS-S--PPSPEEEEEEEEEE--PPPHHHHHHHHHHS-HHHHTT---------EE--HHHHHHHHHHH----EE-EEES-S-TT--EEEEETTEEEEEEEEE-SS-EEEEE-TTSPEEEE-GGG-EEEE--EEEEEEEEEEEEEEEE-SSTHHHHS-SEEEEEEEEEEEEEE-PPEEEPPPPP-

pLDDT: mean 79.28, std 12.7, range [30.44, 97.31]

Radius of gyration: 17.24 Å; Cα contacts (8 Å, |Δi|>4): 417; chains: 1; bounding box: 50×37×41 Å

Solvent-accessible surface area (backbone atoms only — not comparable to full-atom values): 11756 Å² total; per-residue (Å²): 133,86,80,66,35,76,68,56,82,48,60,81,85,28,54,71,49,74,72,56,58,73,71,40,62,98,66,46,83,72,61,67,45,77,46,78,44,81,38,70,50,62,56,48,73,59,44,70,67,55,50,53,50,44,64,75,69,45,53,62,91,78,41,69,92,61,77,92,76,61,52,87,85,60,82,37,80,45,54,58,57,38,44,37,33,11,66,77,60,59,43,62,46,28,72,31,52,70,48,74,56,86,43,73,72,36,64,24,36,39,34,40,98,82,34,38,39,40,38,33,30,48,48,50,88,68,67,42,82,43,75,44,63,63,78,56,68,52,73,42,80,46,76,97,74,40,35,34,34,31,45,43,31,33,40,38,43,31,14,56,21,42,24,44,31,45,55,50,54,95,54,73,61,42,73,80,47,58,60,46,82,28,56,28,33,41,33,43,40,40,40,35,38,60,61,71,39,82,44,82,74,76,81,84,131

Foldseek 3Di:
DQDPLLQDDDPPQLNEDPVNVVPADPAADADFDKDKDFDKWFWDAQDVVSVVVCVVRPDCLRCVVNDDGTDGDDEDQDSNCSRCCRRQPSHSYHYWDWDDGDDAQDWIWTDDDQKIKIKHKHFDPDKDKDWQFQPDWRWDQDPPRWIWIWRKIKIWIKTWIKMQMDMDHPGCVCSSVPGGITGIITTMMIMTIGHIDTDDRDPDD